Protein AF-W2D1E6-F1 (afdb_monomer)

Solvent-accessible surface area (backbone atoms only — not comparable to full-atom values): 13651 Å² total; per-residue (Å²): 102,53,59,78,74,63,41,36,68,60,39,35,52,53,51,51,52,53,47,52,52,27,58,76,68,66,38,60,70,60,43,56,63,46,60,72,53,46,63,59,41,50,51,52,37,49,55,53,49,54,51,52,50,52,52,51,52,51,51,51,51,49,50,52,52,52,53,50,52,50,52,51,49,52,53,50,52,54,52,50,51,53,53,50,51,51,52,52,50,53,50,50,52,52,50,53,52,51,49,55,52,48,54,52,51,51,52,53,49,50,53,48,51,54,54,46,53,55,51,50,53,50,50,52,52,49,53,52,48,52,51,55,50,52,52,51,52,50,53,51,51,52,52,51,51,52,30,57,75,69,67,39,54,69,60,41,52,50,57,72,70,48,58,61,67,58,55,50,53,51,51,53,49,50,57,47,48,47,51,54,49,40,69,76,38,75,58,48,68,59,60,54,37,69,78,41,57,88,91,68,51,79,74,55,55,100,90,42,89,56,44,74,67,53,48,56,53,50,37,44,74,72,67,41,79,67,53,64,59,78,77,49,78,70,96,75,87,87,84,87,83,129

Secondary structure (DSSP, 8-state):
-TTTTT-HHHHHHHHHHHHHHHHHTT-HHHHHHHHHHHHHHHHHHHHHHHHHHHHHHHHHHHHHHHHHHHHHHHHHHHHHHHHHHHHHHHHHHHHHHHHHHHHHHHHHHHHHHHHHHHHHHHHHHHHHHHHHHHHHHHHHHHHHHHHHHTT-HHHHHHHHH--HHHHHHHHHHHHHHHHHHHHH-TTHHHHHHHTS-GGG-----TT-SS-HHHHHHHHHHTT---HHHHH-----------

Sequence (242 aa):
LLYEDGDIDRAYDYMKCALEDAGACNARARIVEAAEIYPVIDRAYRIRSDRKQRTIVGLLLGSVLLAASLVLSLLHVYRQMQHLRQARRALSDANARLQTANDALSDVNRTLLEANAIKEEYIAQYINRCSVYIDKLDHYRRRLMKLAQSGRTDELLRTVRSTELIADERREFYAEFDRTFLGLFPHFVEEFNALLHPADRITPKADERLTTELRIFALIRLGITDSARALQAPASSRAHFM

Radius of gyration: 59.17 Å; Cα contacts (8 Å, |Δi|>4): 58; chains: 1; bounding box: 103×56×163 Å

InterPro domains:
  IPR045957 SusR, C-terminal domain [PF19904] (112-229)
  IPR060534 SusR, N-terminal domain [PF28559] (1-35)

pLDDT: mean 84.55, std 13.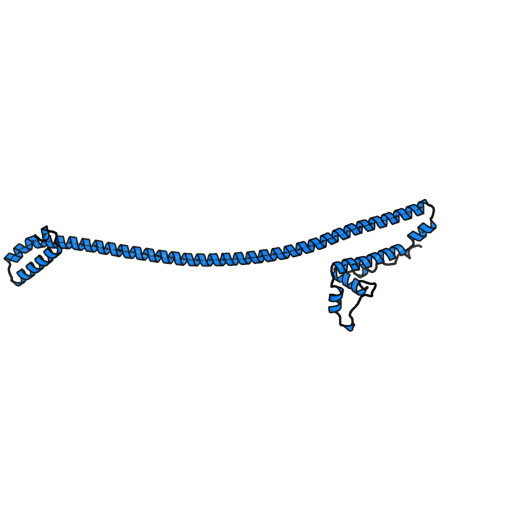75, range [32.69, 97.88]

Mean predicted aligned error: 14.87 Å

Foldseek 3Di:
DCVVVVVLVVVLVVLVVQLVVCVVVVVVVSNVVSVVCNVVSVVVVVVVVVVVVVVVVVVVVVVVVVVVVVVVVVVVVVVVVVVVVVVVVVVVVVVVVVVVVVVVVVVVVVVVVVVVVLVVVVVVVVVVVVVVVVVVVVVVVVVLVVCVVVVVVVVSVVVVPDCVVVVVVVVVVQVVLLVVLCVVVVCLLVVVQVVDDPVPRDDDDPPDSDDPVSSLVSCVVVVNPVSVVVVPPDPDDDPDDD

Organism: NCBI:txid1411915

Structure (mmCIF, N/CA/C/O backbone):
data_AF-W2D1E6-F1
#
_entry.id   AF-W2D1E6-F1
#
loop_
_atom_site.group_PDB
_atom_site.id
_atom_site.type_symbol
_atom_site.label_atom_id
_atom_site.label_alt_id
_atom_site.label_comp_id
_atom_site.label_asym_id
_atom_site.label_entity_id
_atom_site.label_seq_id
_atom_site.pdbx_PDB_ins_code
_atom_site.Cartn_x
_atom_site.Cartn_y
_atom_site.Cartn_z
_atom_site.occupancy
_atom_site.B_iso_or_equiv
_atom_site.auth_seq_id
_atom_site.auth_comp_id
_atom_site.auth_asym_id
_atom_site.auth_atom_id
_atom_site.pdbx_PDB_model_num
ATOM 1 N N . LEU A 1 1 ? 54.214 26.327 -77.764 1.00 65.44 1 LEU A N 1
ATOM 2 C CA . LEU A 1 1 ? 52.974 27.113 -77.584 1.00 65.44 1 LEU A CA 1
ATOM 3 C C . LEU A 1 1 ? 51.966 26.354 -76.723 1.00 65.44 1 LEU A C 1
ATOM 5 O O . LEU A 1 1 ? 52.159 26.392 -75.526 1.00 65.44 1 LEU A O 1
ATOM 9 N N . LEU A 1 2 ? 51.022 25.545 -77.232 1.00 80.75 2 LEU A N 1
ATOM 10 C CA . LEU A 1 2 ? 49.958 24.950 -76.377 1.00 80.75 2 LEU A CA 1
ATOM 11 C C . LEU A 1 2 ? 50.444 24.143 -75.149 1.00 80.75 2 LEU A C 1
ATOM 13 O O . LEU A 1 2 ? 49.866 24.254 -74.072 1.00 80.75 2 LEU A O 1
ATOM 17 N N . TYR A 1 3 ? 51.517 23.355 -75.289 1.00 79.06 3 TYR A N 1
ATOM 18 C CA . TYR A 1 3 ? 52.132 22.634 -74.164 1.00 79.06 3 TYR A CA 1
ATOM 19 C C . TYR A 1 3 ? 52.805 23.577 -73.145 1.00 79.06 3 TYR A C 1
ATOM 21 O O . TYR A 1 3 ? 52.721 23.346 -71.942 1.00 79.06 3 TYR A O 1
ATOM 29 N N . GLU A 1 4 ? 53.439 24.651 -73.621 1.00 80.12 4 GLU A N 1
ATOM 30 C CA . GLU A 1 4 ? 54.112 25.668 -72.794 1.00 80.12 4 GLU A CA 1
ATOM 31 C C . GLU A 1 4 ? 53.100 26.577 -72.083 1.00 80.12 4 GLU A C 1
ATOM 33 O O . GLU A 1 4 ? 53.329 26.976 -70.945 1.00 80.12 4 GLU A O 1
ATOM 38 N N . ASP A 1 5 ? 51.943 26.804 -72.709 1.00 84.56 5 ASP A N 1
ATOM 39 C CA . ASP A 1 5 ? 50.800 27.529 -72.146 1.00 84.56 5 ASP A CA 1
ATOM 40 C C . ASP A 1 5 ? 49.997 26.672 -71.139 1.00 84.56 5 ASP A C 1
ATOM 42 O O . ASP A 1 5 ? 49.017 27.132 -70.553 1.00 84.56 5 ASP A O 1
ATOM 46 N N . GLY A 1 6 ? 50.400 25.411 -70.917 1.00 81.75 6 GLY A N 1
ATOM 47 C CA . GLY A 1 6 ? 49.790 24.493 -69.949 1.00 81.75 6 GLY A CA 1
ATOM 48 C C . GLY A 1 6 ? 48.512 23.790 -70.426 1.00 81.75 6 GLY A C 1
ATOM 49 O O . GLY A 1 6 ? 47.915 23.020 -69.662 1.00 81.75 6 GLY A O 1
ATOM 50 N N . ASP A 1 7 ? 48.100 23.985 -71.683 1.00 89.56 7 ASP A N 1
ATOM 51 C CA . ASP A 1 7 ? 46.945 23.315 -72.298 1.00 89.56 7 ASP A CA 1
ATOM 52 C C . ASP A 1 7 ? 47.332 21.920 -72.828 1.00 89.56 7 ASP A C 1
ATOM 54 O O . ASP A 1 7 ? 47.320 21.624 -74.023 1.00 89.56 7 ASP A O 1
ATOM 58 N N . ILE A 1 8 ? 47.726 21.050 -71.891 1.00 88.38 8 ILE A N 1
ATOM 59 C CA . ILE A 1 8 ? 48.247 19.697 -72.154 1.00 88.38 8 ILE A CA 1
ATOM 60 C C . ILE A 1 8 ? 47.204 18.802 -72.843 1.00 88.38 8 ILE A C 1
ATOM 62 O O . ILE A 1 8 ? 47.574 17.955 -73.651 1.00 88.38 8 ILE A O 1
ATOM 66 N N . ASP A 1 9 ? 45.915 18.991 -72.537 1.00 89.19 9 ASP A N 1
ATOM 67 C CA . ASP A 1 9 ? 44.833 18.148 -73.060 1.00 89.19 9 ASP A CA 1
ATOM 68 C C . ASP A 1 9 ? 44.652 18.418 -74.570 1.00 89.19 9 ASP A C 1
ATOM 70 O O . ASP A 1 9 ? 44.736 17.493 -75.376 1.00 89.19 9 ASP A O 1
ATOM 74 N N . ARG A 1 10 ? 44.560 19.693 -74.984 1.00 89.31 10 ARG A N 1
ATOM 75 C CA . ARG A 1 10 ? 44.492 20.051 -76.413 1.00 89.31 10 ARG A CA 1
ATOM 76 C C . ARG A 1 10 ? 45.797 19.812 -77.161 1.00 89.31 10 ARG A C 1
ATOM 78 O O . ARG A 1 10 ? 45.763 19.415 -78.323 1.00 89.31 10 ARG A O 1
ATOM 85 N N . ALA A 1 11 ? 46.943 20.053 -76.521 1.00 89.44 11 ALA A N 1
ATOM 86 C CA . ALA A 1 11 ? 48.243 19.764 -77.122 1.00 89.44 11 ALA A CA 1
ATOM 87 C C . ALA A 1 11 ? 48.383 18.269 -77.451 1.00 89.44 11 ALA A C 1
ATOM 89 O O . ALA A 1 11 ? 48.887 17.930 -78.519 1.00 89.44 11 ALA A O 1
ATOM 90 N N . TYR A 1 12 ? 47.910 17.387 -76.564 1.00 91.00 12 TYR A N 1
ATOM 91 C CA . TYR A 1 12 ? 47.885 15.946 -76.796 1.00 91.00 12 TYR A CA 1
ATOM 92 C C . TYR A 1 12 ? 46.956 15.567 -77.952 1.00 91.00 12 TYR A C 1
ATOM 94 O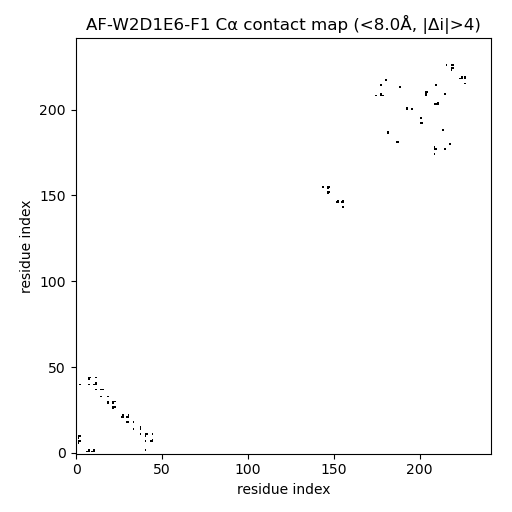 O . TYR A 1 12 ? 47.392 14.879 -78.874 1.00 91.00 12 TYR A O 1
ATOM 102 N N . ASP A 1 13 ? 45.716 16.065 -77.940 1.00 90.69 13 ASP A N 1
ATOM 103 C CA . ASP A 1 13 ? 44.719 15.752 -78.967 1.00 90.69 13 ASP A CA 1
ATOM 104 C C . ASP A 1 13 ? 45.174 16.20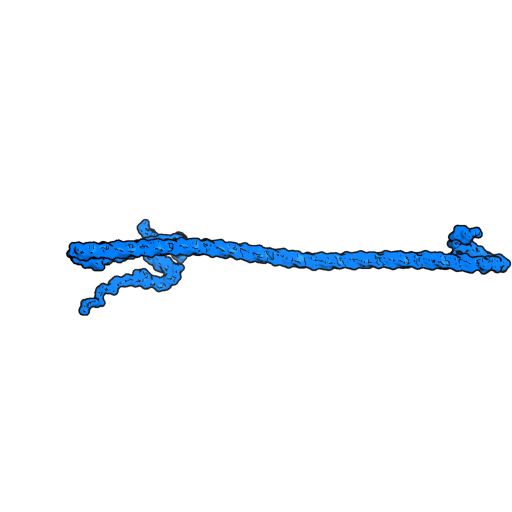4 -80.361 1.00 90.69 13 ASP A C 1
ATOM 106 O O . ASP A 1 13 ? 45.144 15.424 -81.311 1.00 90.69 13 ASP A O 1
ATOM 110 N N . TYR A 1 14 ? 45.673 17.437 -80.491 1.00 89.75 14 TYR A N 1
ATOM 111 C CA . TYR A 1 14 ? 46.156 17.956 -81.772 1.00 89.75 14 TYR A CA 1
ATOM 112 C C . TYR A 1 14 ? 47.403 17.229 -82.264 1.00 89.75 14 TYR A C 1
ATOM 114 O O . TYR A 1 14 ? 47.513 16.957 -83.458 1.00 89.75 14 TYR A O 1
ATOM 122 N N . MET A 1 15 ? 48.328 16.884 -81.364 1.00 88.25 15 MET A N 1
ATOM 123 C CA . MET A 1 15 ? 49.534 16.151 -81.741 1.00 88.25 15 MET A CA 1
ATOM 124 C C . MET A 1 15 ? 49.209 14.721 -82.179 1.00 88.25 15 MET A C 1
ATOM 126 O O . MET A 1 15 ? 49.793 14.221 -83.138 1.00 88.25 15 MET A O 1
ATOM 130 N N . LYS A 1 16 ? 48.250 14.076 -81.511 1.00 88.25 16 LYS A N 1
ATOM 131 C CA . LYS A 1 16 ? 47.754 12.754 -81.886 1.00 88.25 16 LYS A CA 1
ATOM 132 C C . LYS A 1 16 ? 47.083 12.781 -83.262 1.00 88.25 16 LYS A C 1
ATOM 134 O O . LYS A 1 16 ? 47.474 11.995 -84.120 1.00 88.25 16 LYS A O 1
ATOM 139 N N . CYS A 1 17 ? 46.160 13.717 -83.500 1.00 88.69 17 CYS A N 1
ATOM 140 C CA . CYS A 1 17 ? 45.515 13.883 -84.807 1.00 88.69 17 CYS A CA 1
ATOM 141 C C . CYS A 1 17 ? 46.541 14.163 -85.917 1.00 88.69 17 CYS A C 1
ATOM 143 O O . CYS A 1 17 ? 46.518 13.515 -86.957 1.00 88.69 17 CYS A O 1
ATOM 145 N N . ALA A 1 18 ? 47.499 15.066 -85.679 1.00 86.75 18 ALA A N 1
ATOM 146 C CA . ALA A 1 18 ? 48.537 15.388 -86.657 1.00 86.75 18 ALA A CA 1
ATOM 147 C C . ALA A 1 18 ? 49.432 14.180 -86.996 1.00 86.75 18 ALA A C 1
ATOM 149 O O . ALA A 1 18 ? 49.845 14.019 -88.146 1.00 86.75 18 ALA A O 1
ATOM 150 N N . LEU A 1 19 ? 49.728 13.323 -86.013 1.00 86.00 19 LEU A N 1
ATOM 151 C CA . LEU A 1 19 ? 50.505 12.101 -86.221 1.00 86.00 19 LEU A CA 1
ATOM 152 C C . LEU A 1 19 ? 49.707 11.040 -87.002 1.00 86.00 19 LEU A C 1
ATOM 154 O O . LEU A 1 19 ? 50.271 10.375 -87.872 1.00 86.00 19 LEU A O 1
ATOM 158 N N . GLU A 1 20 ? 48.406 10.911 -86.729 1.00 87.31 20 GLU A N 1
ATOM 159 C CA . GLU A 1 20 ? 47.482 10.035 -87.464 1.00 87.31 20 GLU A CA 1
ATOM 160 C C . GLU A 1 20 ? 47.339 10.474 -88.935 1.00 87.31 20 GLU A C 1
ATOM 162 O O . GLU A 1 20 ? 47.511 9.653 -89.842 1.00 87.31 20 GLU A O 1
ATOM 167 N N . ASP A 1 21 ? 47.151 11.772 -89.187 1.00 86.50 21 ASP A N 1
ATOM 168 C CA . ASP A 1 21 ? 47.043 12.352 -90.533 1.00 86.50 21 ASP A CA 1
ATOM 169 C C . ASP A 1 21 ? 48.350 12.224 -91.335 1.00 86.50 21 ASP A C 1
ATOM 171 O O . ASP A 1 21 ? 48.341 11.886 -92.525 1.00 86.50 21 ASP A O 1
ATOM 175 N N . ALA A 1 22 ? 49.502 12.448 -90.690 1.00 85.12 22 ALA A N 1
ATOM 176 C CA . ALA A 1 22 ? 50.813 12.278 -91.317 1.00 85.12 22 ALA A CA 1
ATOM 177 C C . ALA A 1 22 ? 51.098 10.807 -91.670 1.00 85.12 22 ALA A C 1
ATOM 179 O O . ALA A 1 22 ? 51.706 10.531 -92.710 1.00 85.12 22 ALA A O 1
ATOM 180 N N . GLY A 1 23 ? 50.632 9.870 -90.835 1.00 84.44 23 GLY A N 1
ATOM 181 C CA . GLY A 1 23 ? 50.648 8.432 -91.105 1.00 84.44 23 GLY A CA 1
ATOM 182 C C . GLY A 1 23 ? 49.790 8.058 -92.313 1.00 84.44 23 GLY A C 1
ATOM 183 O O . GLY A 1 23 ? 50.273 7.371 -93.214 1.00 84.44 23 GLY A O 1
ATOM 184 N N . ALA A 1 24 ? 48.558 8.571 -92.377 1.00 86.69 24 ALA A N 1
ATOM 185 C CA . ALA A 1 24 ? 47.632 8.339 -93.487 1.00 86.69 24 ALA A CA 1
ATOM 186 C C . ALA A 1 24 ? 48.156 8.892 -94.826 1.00 86.69 24 ALA A C 1
ATOM 188 O O . ALA A 1 24 ? 48.008 8.251 -95.866 1.00 86.69 24 ALA A O 1
ATOM 189 N N . CYS A 1 25 ? 48.833 10.045 -94.799 1.00 83.94 25 CYS A N 1
ATOM 190 C CA . CYS A 1 25 ? 49.447 10.665 -95.978 1.00 83.94 25 CYS A CA 1
ATOM 191 C C . CYS A 1 25 ? 50.867 10.142 -96.299 1.00 83.94 25 CYS A C 1
ATOM 193 O O . CYS A 1 25 ? 51.515 10.659 -97.209 1.00 83.94 25 CYS A O 1
ATOM 195 N N . ASN A 1 26 ? 51.380 9.148 -95.556 1.00 80.69 26 ASN A N 1
ATOM 196 C CA . ASN A 1 26 ? 52.739 8.591 -95.673 1.00 80.69 26 ASN A CA 1
ATOM 197 C C . ASN A 1 26 ? 53.865 9.656 -95.625 1.00 80.69 26 ASN A C 1
ATOM 199 O O . ASN A 1 26 ? 54.928 9.511 -96.239 1.00 80.69 26 ASN A O 1
ATOM 203 N N . ALA A 1 27 ? 53.645 10.742 -94.878 1.00 82.62 27 ALA A N 1
ATOM 204 C CA . ALA A 1 27 ? 54.535 11.897 -94.781 1.00 82.62 27 ALA A CA 1
ATOM 205 C C . ALA A 1 27 ? 55.659 11.658 -93.754 1.00 82.62 27 ALA A C 1
ATOM 207 O O . ALA A 1 27 ? 55.716 12.286 -92.696 1.00 82.62 27 ALA A O 1
ATOM 208 N N . ARG A 1 28 ? 56.581 10.739 -94.072 1.00 76.31 28 ARG A N 1
ATOM 209 C CA . ARG A 1 28 ? 57.624 10.237 -93.150 1.00 76.31 28 ARG A CA 1
ATOM 210 C C . ARG A 1 28 ? 58.446 11.323 -92.445 1.00 76.31 28 ARG A C 1
ATOM 212 O O . ARG A 1 28 ? 58.723 11.177 -91.262 1.00 76.31 28 ARG A O 1
ATOM 219 N N . ALA A 1 29 ? 58.796 12.413 -93.129 1.00 77.31 29 ALA A N 1
ATOM 220 C CA . ALA A 1 29 ? 59.553 13.515 -92.523 1.00 77.31 29 ALA A CA 1
ATOM 221 C C . ALA A 1 29 ? 58.784 14.197 -91.373 1.00 77.31 29 ALA A C 1
ATOM 223 O O . ALA A 1 29 ? 59.355 14.456 -90.319 1.00 77.31 29 ALA A O 1
ATOM 224 N N . ARG A 1 30 ? 57.468 14.399 -91.534 1.00 74.44 30 ARG A N 1
ATOM 225 C CA . ARG A 1 30 ? 56.599 14.999 -90.507 1.00 74.44 30 ARG A CA 1
ATOM 226 C C . ARG A 1 30 ? 56.352 14.062 -89.329 1.00 74.44 30 ARG A C 1
ATOM 228 O O . ARG A 1 30 ? 56.234 14.529 -88.204 1.00 74.44 30 ARG A O 1
ATOM 235 N N . ILE A 1 31 ? 56.327 12.750 -89.574 1.00 78.31 31 ILE A N 1
ATOM 236 C CA . ILE A 1 31 ? 56.244 11.736 -88.513 1.00 78.31 31 ILE A CA 1
ATOM 237 C C . ILE A 1 31 ? 57.507 11.765 -87.644 1.00 78.31 31 ILE A C 1
ATOM 239 O O . ILE A 1 31 ? 57.393 11.707 -86.426 1.00 78.31 31 ILE A O 1
ATOM 243 N N . VAL A 1 32 ? 58.698 11.881 -88.247 1.00 77.62 32 VAL A N 1
ATOM 244 C CA . VAL A 1 32 ? 59.970 11.948 -87.503 1.00 77.62 32 VAL A CA 1
ATOM 245 C C . VAL A 1 32 ? 60.049 13.220 -86.655 1.00 77.62 32 VAL A C 1
ATOM 247 O O . VAL A 1 32 ? 60.337 13.123 -85.468 1.00 77.62 32 VAL A O 1
ATOM 250 N N . GLU A 1 33 ? 59.706 14.383 -87.221 1.00 77.25 33 GLU A N 1
ATOM 251 C CA . GLU A 1 33 ? 59.640 15.652 -86.473 1.00 77.25 33 GLU A CA 1
ATOM 252 C C . GLU A 1 33 ? 58.640 15.577 -85.305 1.00 77.25 33 GLU A C 1
ATOM 254 O O . GLU A 1 33 ? 58.922 16.010 -84.189 1.00 77.25 33 GLU A O 1
ATOM 259 N N . ALA A 1 34 ? 57.464 14.987 -85.537 1.00 76.69 34 ALA A N 1
ATOM 260 C CA . ALA A 1 34 ? 56.440 14.842 -84.510 1.00 76.69 34 ALA A CA 1
ATOM 261 C C . ALA A 1 34 ? 56.828 13.826 -83.416 1.00 76.69 34 ALA A C 1
ATOM 263 O O . ALA A 1 34 ? 56.492 14.014 -82.242 1.00 76.69 34 ALA A O 1
ATOM 264 N N . ALA A 1 35 ? 57.564 12.771 -83.773 1.00 75.75 35 ALA A N 1
ATOM 265 C CA . ALA A 1 35 ? 57.996 11.720 -82.854 1.00 75.75 35 ALA A CA 1
ATOM 266 C C . ALA A 1 35 ? 58.998 12.204 -81.792 1.00 75.75 35 ALA A C 1
ATOM 268 O O . ALA A 1 35 ? 59.095 11.579 -80.736 1.00 75.75 35 ALA A O 1
ATOM 269 N N . GLU A 1 36 ? 59.700 13.317 -82.021 1.00 80.38 36 GLU A N 1
ATOM 270 C CA . GLU A 1 36 ? 60.609 13.899 -81.025 1.00 80.38 36 GLU A CA 1
ATOM 271 C C . GLU A 1 36 ? 59.855 14.577 -79.868 1.00 80.38 36 GLU A C 1
ATOM 273 O O . GLU A 1 36 ? 60.252 14.459 -78.708 1.00 80.38 36 GLU A O 1
ATOM 278 N N . ILE A 1 37 ? 58.737 15.252 -80.156 1.00 81.94 37 ILE A N 1
ATOM 279 C CA . ILE A 1 37 ? 58.009 16.073 -79.170 1.00 81.94 37 ILE A CA 1
ATOM 280 C C . ILE A 1 37 ? 56.828 15.311 -78.548 1.00 81.94 37 ILE A C 1
ATOM 282 O O . ILE A 1 37 ? 56.521 15.489 -77.365 1.00 81.94 37 ILE A O 1
ATOM 286 N N . TYR A 1 38 ? 56.180 14.424 -79.309 1.00 85.69 38 TYR A N 1
ATOM 287 C CA . TYR A 1 38 ? 55.002 13.672 -78.862 1.00 85.69 38 TYR A CA 1
ATOM 288 C C . TYR A 1 38 ? 55.187 12.922 -77.524 1.00 85.69 38 TYR A C 1
ATOM 290 O O . TYR A 1 38 ? 54.302 13.040 -76.672 1.00 85.69 38 TYR A O 1
ATOM 298 N N . PRO A 1 39 ? 56.315 12.226 -77.247 1.00 88.88 39 PRO A N 1
ATOM 299 C CA . PRO A 1 39 ? 56.508 11.514 -75.980 1.00 88.88 39 PRO A CA 1
ATOM 300 C C . PRO A 1 39 ? 56.468 12.422 -74.743 1.00 88.88 39 PRO A C 1
ATOM 302 O O . PRO A 1 39 ? 56.051 11.987 -73.670 1.00 88.88 39 PRO A O 1
ATOM 305 N N . VAL A 1 40 ? 56.883 13.687 -74.874 1.00 88.75 40 VAL A N 1
ATOM 306 C CA . VAL A 1 40 ? 56.853 14.667 -73.776 1.00 88.75 40 VAL A CA 1
ATOM 307 C C . VAL A 1 40 ? 55.410 15.065 -73.460 1.00 88.75 40 VAL A C 1
ATOM 309 O O . VAL A 1 40 ? 55.014 15.072 -72.291 1.00 88.75 40 VAL A O 1
ATOM 312 N N . ILE A 1 41 ? 54.611 15.325 -74.499 1.00 88.62 41 ILE A N 1
ATOM 313 C CA . ILE A 1 41 ? 53.199 15.706 -74.375 1.00 88.62 41 ILE A CA 1
ATOM 314 C C . ILE A 1 41 ? 52.357 14.521 -73.872 1.00 88.62 41 ILE A C 1
ATOM 316 O O . ILE A 1 41 ? 51.592 14.689 -72.922 1.00 88.62 41 ILE A O 1
ATOM 320 N N . ASP A 1 42 ? 52.542 13.312 -74.420 1.00 90.38 42 ASP A N 1
ATOM 321 C CA . ASP A 1 42 ? 51.859 12.086 -73.964 1.00 90.38 42 ASP A CA 1
ATOM 322 C C . ASP A 1 42 ? 52.176 11.786 -72.492 1.00 90.38 42 ASP A C 1
ATOM 324 O O . ASP A 1 42 ? 51.270 11.536 -71.693 1.00 90.38 42 ASP A O 1
ATOM 328 N N . ARG A 1 43 ? 53.445 11.906 -72.078 1.00 90.50 43 ARG A N 1
ATOM 329 C CA . ARG A 1 43 ? 53.837 11.707 -70.676 1.00 90.50 43 ARG A CA 1
ATOM 330 C C . ARG A 1 43 ? 53.181 12.724 -69.745 1.00 90.50 43 ARG A C 1
ATOM 332 O O . ARG A 1 43 ? 52.697 12.347 -68.677 1.00 90.50 43 ARG A O 1
ATOM 339 N N . ALA A 1 44 ? 53.160 14.000 -70.127 1.00 89.88 44 ALA A N 1
ATOM 340 C CA . ALA A 1 44 ? 52.526 15.050 -69.337 1.00 89.88 44 ALA A CA 1
ATOM 341 C C . ALA A 1 44 ? 51.004 14.852 -69.231 1.00 89.88 44 ALA A C 1
ATOM 343 O O . ALA A 1 44 ? 50.443 14.989 -68.138 1.00 89.88 44 ALA A O 1
ATOM 344 N N . TYR A 1 45 ? 50.352 14.458 -70.330 1.00 91.81 45 TYR A N 1
ATOM 345 C CA . TYR A 1 45 ? 48.931 14.118 -70.364 1.00 91.81 45 TYR A CA 1
ATOM 346 C C . TYR A 1 45 ? 48.617 12.934 -69.444 1.00 91.81 45 TYR A C 1
ATOM 348 O O . TYR A 1 45 ? 47.743 13.039 -68.582 1.00 91.81 45 TYR A O 1
ATOM 356 N N . ARG A 1 46 ? 49.390 11.842 -69.531 1.00 91.00 46 ARG A N 1
ATOM 357 C CA . ARG A 1 46 ? 49.236 10.666 -68.657 1.00 91.00 46 ARG A CA 1
ATOM 358 C C . ARG A 1 46 ? 49.392 11.014 -67.181 1.00 91.00 46 ARG A C 1
ATOM 360 O O . ARG A 1 46 ? 48.529 10.659 -66.388 1.00 91.00 46 ARG A O 1
ATOM 367 N N . ILE A 1 47 ? 50.426 11.771 -66.804 1.00 92.25 47 ILE A N 1
ATOM 368 C CA . ILE A 1 47 ? 50.628 12.197 -65.407 1.00 92.25 47 ILE A CA 1
ATOM 369 C C . ILE A 1 47 ? 49.440 13.030 -64.908 1.00 92.25 47 ILE A C 1
ATOM 371 O O . ILE A 1 47 ? 48.989 12.852 -63.772 1.00 92.25 47 ILE A O 1
ATOM 375 N N . ARG A 1 48 ? 48.921 13.952 -65.730 1.00 90.56 48 ARG A N 1
ATOM 376 C CA . ARG A 1 48 ? 47.751 14.769 -65.376 1.00 90.56 48 ARG A CA 1
ATOM 377 C C . ARG A 1 48 ? 46.492 13.913 -65.237 1.00 90.56 48 ARG A C 1
ATOM 379 O O . ARG A 1 48 ? 45.744 14.106 -64.278 1.00 90.56 48 ARG A O 1
ATOM 386 N N . SER A 1 49 ? 46.279 12.982 -66.161 1.00 91.50 49 SER A N 1
ATOM 387 C CA . SER A 1 49 ? 45.150 12.052 -66.157 1.00 91.50 49 SER A CA 1
ATOM 388 C C . SER A 1 49 ? 45.180 11.141 -64.925 1.00 91.50 49 SER A C 1
ATOM 390 O O . SER A 1 49 ? 44.212 11.109 -64.167 1.00 91.50 49 SER A O 1
ATOM 392 N N . ASP A 1 50 ? 46.330 10.538 -64.612 1.00 93.38 50 ASP A N 1
ATOM 393 C CA . ASP A 1 50 ? 46.519 9.699 -63.423 1.00 93.38 50 ASP A CA 1
ATOM 394 C C . ASP A 1 50 ? 46.272 10.476 -62.125 1.00 93.38 50 ASP A C 1
ATOM 396 O O . ASP A 1 50 ? 45.657 9.962 -61.188 1.00 93.38 50 ASP A O 1
ATOM 400 N N . ARG A 1 51 ? 46.724 11.736 -62.050 1.00 92.88 51 ARG A N 1
ATOM 401 C CA . ARG A 1 51 ? 46.444 12.612 -60.901 1.00 92.88 51 ARG A CA 1
ATOM 402 C C . ARG A 1 51 ? 44.949 12.889 -60.761 1.00 92.88 51 ARG A C 1
ATOM 404 O O . ARG A 1 51 ? 44.423 12.728 -59.663 1.00 92.88 51 ARG A O 1
ATOM 411 N N . LYS A 1 52 ? 44.260 13.262 -61.850 1.00 91.81 52 LYS A N 1
ATOM 412 C CA . LYS A 1 52 ? 42.799 13.469 -61.853 1.00 91.81 52 LYS A CA 1
ATOM 413 C C . LYS A 1 52 ? 42.077 12.192 -61.400 1.00 91.81 52 LYS A C 1
ATOM 415 O O . LYS A 1 52 ? 41.227 12.262 -60.515 1.00 91.81 52 LYS A O 1
ATOM 420 N N . GLN A 1 53 ? 42.464 11.033 -61.933 1.00 93.94 53 GLN A N 1
ATOM 421 C CA . GLN A 1 53 ? 41.881 9.737 -61.587 1.00 93.94 53 GLN A CA 1
ATOM 422 C C . GLN A 1 53 ? 42.086 9.393 -60.105 1.00 93.94 53 GLN A C 1
ATOM 424 O O . GLN A 1 53 ? 41.124 9.031 -59.433 1.00 93.94 53 GLN A O 1
ATOM 429 N N . ARG A 1 54 ? 43.295 9.569 -59.554 1.00 94.75 54 ARG A N 1
ATOM 430 C CA . ARG A 1 54 ? 43.565 9.345 -58.120 1.00 94.75 54 ARG A CA 1
ATOM 431 C C . ARG A 1 54 ? 42.748 10.271 -57.223 1.00 94.75 54 ARG A C 1
ATOM 433 O O . ARG A 1 54 ? 42.211 9.806 -56.222 1.00 94.75 54 ARG A O 1
ATOM 440 N N . THR A 1 55 ? 42.617 11.548 -57.584 1.00 94.75 55 THR A N 1
ATOM 441 C CA . THR A 1 55 ? 41.790 12.502 -56.832 1.00 94.75 55 THR A CA 1
ATOM 442 C C . THR A 1 55 ? 40.317 12.101 -56.854 1.00 94.75 55 THR A C 1
ATOM 444 O O . THR A 1 55 ? 39.688 12.067 -55.801 1.00 94.75 55 THR A O 1
ATOM 447 N N . ILE A 1 56 ? 39.767 11.742 -58.020 1.00 94.75 56 ILE A N 1
ATOM 448 C CA . ILE A 1 56 ? 38.368 11.302 -58.144 1.00 94.75 56 ILE A CA 1
ATOM 449 C C . ILE A 1 56 ? 38.131 10.022 -57.340 1.00 94.75 56 ILE A C 1
ATOM 451 O O . ILE A 1 56 ? 37.181 9.959 -56.567 1.00 94.75 56 ILE A O 1
ATOM 455 N N . VAL A 1 57 ? 39.011 9.025 -57.461 1.00 96.12 57 VAL A N 1
ATOM 456 C CA . VAL A 1 57 ? 38.911 7.777 -56.687 1.00 96.12 57 VAL A CA 1
ATOM 457 C C . VAL A 1 57 ? 39.004 8.056 -55.184 1.00 96.12 57 VAL A C 1
ATOM 459 O O . VAL A 1 57 ? 38.215 7.508 -54.420 1.00 96.12 57 VAL A O 1
ATOM 462 N N . GLY A 1 58 ? 39.900 8.947 -54.751 1.00 96.88 58 GLY A N 1
ATOM 463 C CA . GLY A 1 58 ? 40.006 9.362 -53.351 1.00 96.88 58 GLY A CA 1
ATOM 464 C C . GLY A 1 58 ? 38.739 10.046 -52.830 1.00 96.88 58 GLY A C 1
ATOM 465 O O . GLY A 1 58 ? 38.267 9.712 -51.745 1.00 96.88 58 GLY A O 1
ATOM 466 N N . LEU A 1 59 ? 38.146 10.951 -53.617 1.00 96.50 59 LEU A N 1
ATOM 467 C CA . LEU A 1 59 ? 36.883 11.614 -53.275 1.00 96.50 59 LEU A CA 1
ATOM 468 C C . LEU A 1 59 ? 35.710 10.627 -53.213 1.00 96.50 59 LEU A C 1
ATOM 470 O O . LEU A 1 59 ? 34.900 10.712 -52.292 1.00 96.50 59 LEU A O 1
ATOM 474 N N . LEU A 1 60 ? 35.633 9.676 -54.150 1.00 97.00 60 LEU A N 1
ATOM 475 C CA . LEU A 1 60 ? 34.607 8.629 -54.157 1.00 97.00 60 LEU A CA 1
ATOM 476 C C . LEU A 1 60 ? 34.746 7.686 -52.957 1.00 97.00 60 LEU A C 1
ATOM 478 O O . LEU A 1 60 ? 33.756 7.359 -52.310 1.00 97.00 60 LEU A O 1
ATOM 482 N N . LEU A 1 61 ? 35.967 7.275 -52.612 1.00 97.56 61 LEU A N 1
ATOM 483 C CA . LEU A 1 61 ? 36.203 6.474 -51.410 1.00 97.56 61 LEU A CA 1
ATOM 484 C C . LEU A 1 61 ? 35.831 7.255 -50.145 1.00 97.56 61 LEU A C 1
ATOM 486 O O . LEU A 1 61 ? 35.172 6.711 -49.260 1.00 97.56 61 LEU A O 1
ATOM 490 N N . GLY A 1 62 ? 36.187 8.540 -50.080 1.00 97.75 62 GLY A N 1
ATOM 491 C CA . GLY A 1 62 ? 35.798 9.426 -48.986 1.00 97.75 62 GLY A CA 1
ATOM 492 C C . GLY A 1 62 ? 34.280 9.553 -48.839 1.00 97.75 62 GLY A C 1
ATOM 493 O O . GLY A 1 62 ? 33.763 9.435 -47.729 1.00 97.75 62 GLY A O 1
ATOM 494 N N . SER A 1 63 ? 33.548 9.730 -49.943 1.00 97.25 63 SER A N 1
ATOM 495 C CA . SER A 1 63 ? 32.085 9.845 -49.909 1.00 97.25 63 SER A CA 1
ATOM 496 C C . SER A 1 63 ? 31.405 8.539 -49.490 1.00 97.25 63 SER A C 1
ATOM 498 O O . SER A 1 63 ? 30.474 8.578 -48.687 1.00 97.25 63 SER A O 1
ATOM 500 N N . VAL A 1 64 ? 31.904 7.383 -49.942 1.00 97.62 64 VAL A N 1
ATOM 501 C CA . VAL A 1 64 ? 31.414 6.064 -49.508 1.00 97.62 64 VAL A CA 1
ATOM 502 C C . VAL A 1 64 ? 31.667 5.844 -48.016 1.00 97.62 64 VAL A C 1
ATOM 504 O O . VAL A 1 64 ? 30.767 5.393 -47.309 1.00 97.62 64 VAL A O 1
ATOM 507 N N . LEU A 1 65 ? 32.851 6.201 -47.510 1.00 97.62 65 LEU A N 1
ATOM 508 C CA . LEU A 1 65 ? 33.174 6.092 -46.084 1.00 97.62 65 LEU A CA 1
ATOM 509 C C . LEU A 1 65 ? 32.279 6.992 -45.221 1.00 97.62 65 LEU A C 1
ATOM 511 O O . LEU A 1 65 ? 31.781 6.551 -44.184 1.00 97.62 65 LEU A O 1
ATOM 515 N N . LEU A 1 66 ? 32.038 8.231 -45.658 1.00 97.88 66 LEU A N 1
ATOM 516 C CA . LEU A 1 66 ? 31.124 9.154 -44.981 1.00 97.88 66 LEU A CA 1
ATOM 517 C C . LEU A 1 66 ? 29.682 8.633 -44.996 1.00 97.88 66 LEU A C 1
ATOM 519 O O . LEU A 1 66 ? 29.012 8.652 -43.968 1.00 97.88 66 LEU A O 1
ATOM 523 N N . ALA A 1 67 ? 29.207 8.117 -46.130 1.00 97.69 67 ALA A N 1
ATOM 524 C CA . ALA A 1 67 ? 27.878 7.522 -46.217 1.00 97.69 67 ALA A CA 1
ATOM 525 C C . ALA A 1 67 ? 27.745 6.295 -45.295 1.00 97.69 67 ALA A C 1
ATOM 527 O O . ALA A 1 67 ? 26.757 6.166 -44.572 1.00 97.69 67 ALA A O 1
ATOM 528 N N . ALA A 1 68 ? 28.757 5.424 -45.259 1.00 97.69 68 ALA A N 1
ATOM 529 C CA . ALA A 1 68 ? 28.774 4.249 -44.393 1.00 97.69 68 ALA A CA 1
ATOM 530 C C . ALA A 1 68 ? 28.760 4.619 -42.899 1.00 97.69 68 ALA A C 1
ATOM 532 O O . ALA A 1 68 ? 28.023 4.004 -42.124 1.00 97.69 68 ALA A O 1
ATOM 533 N N . SER A 1 69 ? 29.518 5.642 -42.484 1.00 97.69 69 SER A N 1
ATOM 534 C CA . SER A 1 69 ? 29.534 6.098 -41.086 1.00 97.69 69 SER A CA 1
ATOM 535 C C . SER A 1 69 ? 28.199 6.721 -40.659 1.00 97.69 69 SER A C 1
ATOM 537 O O . SER A 1 69 ? 27.733 6.471 -39.542 1.00 97.69 69 SER A O 1
ATOM 539 N N . LEU A 1 70 ? 27.531 7.447 -41.563 1.00 97.56 70 LEU A N 1
ATOM 540 C CA . LEU A 1 70 ? 26.171 7.963 -41.376 1.00 97.56 70 LEU A CA 1
ATOM 541 C C . LEU A 1 70 ? 25.164 6.826 -41.164 1.00 97.56 70 LEU A C 1
ATOM 543 O O . LEU A 1 70 ? 24.418 6.842 -40.183 1.00 97.56 70 LEU A O 1
ATOM 547 N N . VAL A 1 71 ? 25.179 5.808 -42.030 1.00 97.69 71 VAL A N 1
ATOM 548 C CA . VAL A 1 71 ? 24.302 4.631 -41.904 1.00 97.69 71 VAL A CA 1
ATOM 549 C C . VAL A 1 71 ? 24.548 3.901 -40.583 1.00 97.69 71 VAL A C 1
ATOM 551 O O . VAL A 1 71 ? 23.595 3.582 -39.870 1.00 97.69 71 VAL A O 1
ATOM 554 N N . LEU A 1 72 ? 25.810 3.677 -40.210 1.00 97.88 72 LEU A N 1
ATOM 555 C CA . LEU A 1 72 ? 26.157 3.023 -38.949 1.00 97.88 72 LEU A CA 1
ATOM 556 C C . LEU A 1 72 ? 25.654 3.816 -37.734 1.00 97.88 72 LEU A C 1
ATOM 558 O O . LEU A 1 72 ? 25.090 3.232 -36.808 1.00 97.88 72 LEU A O 1
ATOM 562 N N . SER A 1 73 ? 25.802 5.141 -37.758 1.00 97.56 73 SER A N 1
ATOM 563 C CA . SER A 1 73 ? 25.321 6.027 -36.694 1.00 97.56 73 SER A CA 1
ATOM 564 C C . SER A 1 73 ? 23.799 5.967 -36.557 1.00 97.56 73 SER A C 1
ATOM 566 O O . SER A 1 73 ? 23.286 5.822 -35.447 1.00 97.56 73 SER A O 1
ATOM 568 N N . LEU A 1 74 ? 23.063 5.992 -37.675 1.00 97.31 74 LEU A N 1
ATOM 569 C CA . LEU A 1 74 ? 21.604 5.845 -37.673 1.00 97.31 74 LEU A CA 1
ATOM 570 C C . LEU A 1 74 ? 21.168 4.486 -37.107 1.00 97.31 74 LEU A C 1
ATOM 572 O O . LEU A 1 74 ? 20.252 4.431 -36.284 1.00 97.31 74 LEU A O 1
ATOM 576 N N . LEU A 1 75 ? 21.848 3.398 -37.484 1.00 97.31 75 LEU A N 1
ATOM 577 C CA . LEU A 1 75 ? 21.589 2.063 -36.932 1.00 97.31 75 LEU A CA 1
ATOM 578 C C . LEU A 1 75 ? 21.854 2.008 -35.422 1.00 97.31 75 LEU A C 1
ATOM 580 O O . LEU A 1 75 ? 21.081 1.397 -34.681 1.00 97.31 75 LEU A O 1
ATOM 584 N N . HIS A 1 76 ? 22.921 2.658 -34.956 1.00 97.19 76 HIS A N 1
ATOM 585 C CA . HIS A 1 76 ? 23.250 2.732 -33.536 1.00 97.19 76 HIS A CA 1
ATOM 586 C C . HIS A 1 76 ? 22.168 3.484 -32.748 1.00 97.19 76 HIS A C 1
ATOM 588 O O . HIS A 1 76 ? 21.663 2.970 -31.748 1.00 97.19 76 HIS A O 1
ATOM 594 N N . VAL A 1 77 ? 21.740 4.654 -33.238 1.00 96.81 77 VAL A N 1
ATOM 595 C CA . VAL A 1 77 ? 20.654 5.445 -32.634 1.00 96.81 77 VAL A CA 1
ATOM 596 C C . VAL A 1 77 ? 19.342 4.662 -32.622 1.00 96.81 77 VAL A C 1
ATOM 598 O O . VAL A 1 77 ? 18.642 4.656 -31.609 1.00 96.81 77 VAL A O 1
ATOM 601 N N . TYR A 1 78 ? 19.013 3.954 -33.706 1.00 96.44 78 TYR A N 1
ATOM 602 C CA . TYR A 1 78 ? 17.800 3.140 -33.777 1.00 96.44 78 TYR A CA 1
ATOM 603 C C . TYR A 1 78 ? 17.791 2.031 -32.715 1.00 96.44 78 TYR A C 1
ATOM 605 O O . TYR A 1 78 ? 16.815 1.889 -31.972 1.00 96.44 78 TYR A O 1
ATOM 613 N N . ARG A 1 79 ? 18.901 1.293 -32.577 1.00 95.94 79 ARG A N 1
ATOM 614 C CA . ARG A 1 79 ? 19.050 0.265 -31.533 1.00 95.94 79 ARG A CA 1
ATOM 615 C C . ARG A 1 79 ? 18.955 0.863 -30.133 1.00 95.94 79 ARG A C 1
ATOM 617 O O . ARG A 1 79 ? 18.219 0.349 -29.292 1.00 95.94 79 ARG A O 1
ATOM 624 N N . GLN A 1 80 ? 19.642 1.977 -29.888 1.00 96.00 80 GLN A N 1
ATOM 625 C CA . GLN A 1 80 ? 19.616 2.656 -28.593 1.00 96.00 80 GLN A CA 1
ATOM 626 C C . GLN A 1 80 ? 18.205 3.140 -28.229 1.00 96.00 80 GLN A C 1
ATOM 628 O O . GLN A 1 80 ? 17.770 2.979 -27.088 1.00 96.00 80 GLN A O 1
ATOM 633 N N . MET A 1 81 ? 17.453 3.663 -29.199 1.00 95.94 81 MET A N 1
ATOM 634 C CA . MET A 1 81 ? 16.063 4.080 -29.012 1.00 95.94 81 MET A CA 1
ATOM 635 C C . MET A 1 81 ? 15.167 2.900 -28.620 1.00 95.94 81 MET A C 1
ATOM 637 O O . MET A 1 81 ? 14.297 3.038 -27.759 1.00 95.94 81 MET A O 1
ATOM 641 N N . GLN A 1 82 ? 15.379 1.728 -29.223 1.00 95.12 82 GLN A N 1
ATOM 642 C CA . GLN A 1 82 ? 14.626 0.521 -28.889 1.00 95.12 82 GLN A CA 1
ATOM 643 C C . GLN A 1 82 ? 14.903 0.057 -27.451 1.00 95.12 82 GLN A C 1
ATOM 645 O O . GLN A 1 82 ? 13.951 -0.190 -26.705 1.00 95.12 82 GLN A O 1
ATOM 650 N N . HIS A 1 83 ? 16.171 0.030 -27.028 1.00 94.69 83 HIS A N 1
ATOM 651 C CA . HIS A 1 83 ? 16.540 -0.270 -25.639 1.00 94.69 83 HIS A CA 1
ATOM 652 C C . HIS A 1 83 ? 15.957 0.749 -24.654 1.00 94.69 83 HIS A C 1
ATOM 654 O O . HIS A 1 83 ? 15.375 0.370 -23.637 1.00 94.69 83 HIS A O 1
ATOM 660 N N . LEU A 1 84 ? 16.032 2.045 -24.974 1.00 96.00 84 LEU A N 1
ATOM 661 C CA . LEU A 1 84 ? 15.496 3.102 -24.118 1.00 96.00 84 LEU A CA 1
ATOM 662 C C . LEU A 1 84 ? 13.974 2.996 -23.959 1.00 96.00 84 LEU A C 1
ATOM 664 O O . LEU A 1 84 ? 13.447 3.208 -22.868 1.00 96.00 84 LEU A O 1
ATOM 668 N N . ARG A 1 85 ? 13.254 2.634 -25.027 1.00 95.50 85 ARG A N 1
ATOM 669 C CA . ARG A 1 85 ? 11.803 2.399 -24.972 1.00 95.50 85 ARG A CA 1
ATOM 670 C C . ARG A 1 85 ? 11.452 1.232 -24.053 1.00 95.50 85 ARG A C 1
ATOM 672 O O . ARG A 1 85 ? 10.496 1.345 -23.292 1.00 95.50 85 ARG A O 1
ATOM 679 N N . GLN A 1 86 ? 12.211 0.137 -24.100 1.00 95.31 86 GLN A N 1
ATOM 680 C CA . GLN A 1 86 ? 12.006 -1.004 -23.203 1.00 95.31 86 GLN A CA 1
ATOM 681 C C . GLN A 1 86 ? 12.283 -0.625 -21.745 1.00 95.31 86 GLN A C 1
ATOM 683 O O . GLN A 1 86 ? 11.433 -0.863 -20.890 1.00 95.31 86 GLN A O 1
ATOM 688 N N . ALA A 1 87 ? 13.406 0.045 -21.476 1.00 95.25 87 ALA A N 1
ATOM 689 C CA . ALA A 1 87 ? 13.755 0.505 -20.134 1.00 95.25 87 ALA A CA 1
ATOM 690 C C . ALA A 1 87 ? 12.703 1.471 -19.562 1.00 95.25 87 ALA A C 1
ATOM 692 O O . ALA A 1 87 ? 12.277 1.313 -18.422 1.00 95.25 87 ALA A O 1
ATOM 693 N N . ARG A 1 88 ? 12.213 2.428 -20.365 1.00 96.00 88 ARG A N 1
ATOM 694 C CA . ARG A 1 88 ? 11.137 3.346 -19.950 1.00 96.00 88 ARG A CA 1
ATOM 695 C C . ARG A 1 88 ? 9.831 2.621 -19.641 1.00 96.00 88 ARG A C 1
ATOM 697 O O . ARG A 1 88 ? 9.171 2.975 -18.672 1.00 96.00 88 ARG A O 1
ATOM 704 N N . ARG A 1 89 ? 9.454 1.619 -20.443 1.00 96.44 89 ARG A N 1
ATOM 705 C CA . ARG A 1 89 ? 8.258 0.804 -20.175 1.00 96.44 89 ARG A CA 1
ATOM 706 C C . ARG A 1 89 ? 8.401 0.021 -18.874 1.00 96.44 89 ARG A C 1
ATOM 708 O O . ARG A 1 89 ? 7.487 0.064 -18.064 1.00 96.44 89 ARG A O 1
ATOM 715 N N . ALA A 1 90 ? 9.548 -0.621 -18.656 1.00 96.06 90 ALA A N 1
ATOM 716 C CA . ALA A 1 90 ? 9.824 -1.340 -17.415 1.00 96.06 90 ALA A CA 1
ATOM 717 C C . ALA A 1 90 ? 9.794 -0.404 -16.195 1.00 96.06 90 ALA A C 1
ATOM 719 O O . ALA A 1 90 ? 9.194 -0.742 -15.182 1.00 96.06 90 ALA A O 1
ATOM 720 N N . LEU A 1 91 ? 10.373 0.797 -16.312 1.00 96.69 91 LEU A N 1
ATOM 721 C CA . LEU A 1 91 ? 10.337 1.805 -15.252 1.00 96.69 91 LEU A CA 1
ATOM 722 C C . LEU A 1 91 ? 8.908 2.289 -14.970 1.00 96.69 91 LEU A C 1
ATOM 724 O O . LEU A 1 91 ? 8.525 2.420 -13.814 1.00 96.69 91 LEU A O 1
ATOM 728 N N . SER A 1 92 ? 8.114 2.529 -16.016 1.00 97.25 92 SER A N 1
ATOM 729 C CA . SER A 1 92 ? 6.711 2.928 -15.879 1.00 97.25 92 SER A CA 1
ATOM 730 C C . SER A 1 92 ? 5.874 1.843 -15.203 1.00 97.25 92 SER A C 1
ATOM 732 O O . SER A 1 92 ? 5.061 2.166 -14.344 1.00 97.25 92 SER A O 1
ATOM 734 N N . ASP A 1 93 ? 6.070 0.577 -15.574 1.00 97.50 93 ASP A N 1
ATOM 735 C CA . ASP A 1 93 ? 5.369 -0.558 -14.966 1.00 97.50 93 ASP A CA 1
ATOM 736 C C . ASP A 1 93 ? 5.780 -0.739 -13.498 1.00 97.50 93 ASP A C 1
ATOM 738 O O . ASP A 1 93 ? 4.932 -0.865 -12.620 1.00 97.50 93 ASP A O 1
ATOM 742 N N . ALA A 1 94 ? 7.081 -0.654 -13.203 1.00 96.62 94 ALA A N 1
ATOM 743 C CA . ALA A 1 94 ? 7.584 -0.699 -11.835 1.00 96.62 94 ALA A CA 1
ATOM 744 C C . ALA A 1 94 ? 7.010 0.439 -10.977 1.00 96.62 94 ALA A C 1
ATOM 746 O O . ALA A 1 94 ? 6.580 0.194 -9.852 1.00 96.62 94 ALA A O 1
ATOM 747 N N . ASN A 1 95 ? 6.950 1.661 -11.512 1.00 97.81 95 ASN A N 1
ATOM 748 C CA . ASN A 1 95 ? 6.386 2.805 -10.801 1.00 97.81 95 ASN A CA 1
ATOM 749 C C . ASN A 1 95 ? 4.878 2.641 -10.558 1.00 97.81 95 ASN A C 1
ATOM 751 O O . ASN A 1 95 ? 4.403 2.924 -9.464 1.00 97.81 95 ASN A O 1
ATOM 755 N N . ALA A 1 96 ? 4.132 2.122 -11.539 1.00 97.69 96 ALA A N 1
ATOM 756 C CA . ALA A 1 96 ? 2.712 1.820 -11.371 1.00 97.69 96 ALA A CA 1
ATOM 757 C C . ALA A 1 96 ? 2.483 0.788 -10.256 1.00 97.69 96 ALA A C 1
ATOM 759 O O . ALA A 1 96 ? 1.661 1.013 -9.373 1.00 97.69 96 ALA A O 1
ATOM 760 N N . ARG A 1 97 ? 3.268 -0.299 -10.234 1.00 97.19 97 ARG A N 1
ATOM 761 C CA . ARG A 1 97 ? 3.214 -1.304 -9.158 1.00 97.19 97 ARG A CA 1
ATOM 762 C C . ARG A 1 97 ? 3.550 -0.707 -7.793 1.00 97.19 97 ARG A C 1
ATOM 764 O O . ARG A 1 97 ? 2.904 -1.047 -6.807 1.00 97.19 97 ARG A O 1
ATOM 771 N N . LEU A 1 98 ? 4.552 0.171 -7.737 1.00 97.44 98 LEU A N 1
ATOM 772 C CA . LEU A 1 98 ? 4.965 0.835 -6.503 1.00 97.44 98 LEU A CA 1
ATOM 773 C C . LEU A 1 98 ? 3.868 1.768 -5.978 1.00 97.44 98 LEU A C 1
ATOM 775 O O . LEU A 1 98 ? 3.605 1.776 -4.779 1.00 97.44 98 LEU A O 1
ATOM 779 N N . GLN A 1 99 ? 3.186 2.483 -6.875 1.00 97.38 99 GLN A N 1
ATOM 780 C CA . GLN A 1 99 ? 2.040 3.318 -6.530 1.00 97.38 99 GLN A CA 1
ATOM 781 C C . GLN A 1 99 ? 0.890 2.475 -5.971 1.00 97.38 99 GLN A C 1
ATOM 783 O O . GLN A 1 99 ? 0.415 2.758 -4.879 1.00 97.38 99 GLN A O 1
ATOM 788 N N . THR A 1 100 ? 0.512 1.383 -6.645 1.00 97.56 100 THR A N 1
ATOM 789 C CA . THR A 1 100 ? -0.546 0.480 -6.156 1.00 97.56 100 THR A CA 1
ATOM 790 C C . THR A 1 100 ? -0.210 -0.119 -4.789 1.00 97.56 100 THR A C 1
ATOM 792 O O . THR A 1 100 ? -1.078 -0.213 -3.925 1.00 97.56 100 THR A O 1
ATOM 795 N N . ALA A 1 101 ? 1.048 -0.510 -4.567 1.00 96.56 101 ALA A N 1
ATOM 796 C CA . ALA A 1 101 ? 1.491 -1.017 -3.272 1.00 96.56 101 ALA A CA 1
ATOM 797 C C . ALA A 1 101 ? 1.437 0.062 -2.178 1.00 96.56 101 ALA A C 1
ATOM 799 O O . ALA A 1 101 ? 1.052 -0.237 -1.050 1.00 96.56 101 ALA A O 1
ATOM 800 N N . ASN A 1 102 ? 1.796 1.306 -2.505 1.00 97.88 102 ASN A N 1
ATOM 801 C CA . ASN A 1 102 ? 1.712 2.434 -1.580 1.00 97.88 102 ASN A CA 1
ATOM 802 C C . ASN A 1 102 ? 0.255 2.752 -1.215 1.00 97.88 102 ASN A C 1
ATOM 804 O O . ASN A 1 102 ? -0.068 2.876 -0.037 1.00 97.88 102 ASN A O 1
ATOM 808 N N . ASP A 1 103 ? -0.637 2.780 -2.205 1.00 97.44 103 ASP A N 1
ATOM 809 C CA . ASP A 1 103 ? -2.066 3.012 -1.988 1.00 97.44 103 ASP A CA 1
ATOM 810 C C . ASP A 1 103 ? -2.671 1.915 -1.092 1.00 97.44 103 ASP A C 1
ATOM 812 O O . ASP A 1 103 ? -3.362 2.218 -0.119 1.00 97.44 103 ASP A O 1
ATOM 816 N N . ALA A 1 104 ? -2.339 0.642 -1.343 1.00 96.75 104 ALA A N 1
ATOM 817 C CA . ALA A 1 104 ? -2.771 -0.474 -0.500 1.00 96.75 104 ALA A CA 1
ATOM 818 C C . ALA A 1 104 ? -2.216 -0.379 0.932 1.00 96.75 104 ALA A C 1
ATOM 820 O O . ALA A 1 104 ? -2.931 -0.640 1.899 1.00 96.75 104 ALA A O 1
ATOM 821 N N . LEU A 1 105 ? -0.948 0.016 1.087 1.00 96.81 105 LEU A N 1
ATOM 822 C CA . LEU A 1 105 ? -0.335 0.202 2.401 1.00 96.81 105 LEU A CA 1
ATOM 823 C C . LEU A 1 105 ? -0.990 1.359 3.168 1.00 96.81 105 LEU A C 1
ATOM 825 O O . LEU A 1 105 ? -1.200 1.254 4.375 1.00 96.81 105 LEU A O 1
ATOM 829 N N . SER A 1 106 ? -1.331 2.444 2.472 1.00 96.94 106 SER A N 1
ATOM 830 C CA . SER A 1 106 ? -2.048 3.586 3.039 1.00 96.94 106 SER A CA 1
ATOM 831 C C . SER A 1 106 ? -3.437 3.185 3.537 1.00 96.94 106 SER A C 1
ATOM 833 O O . SER A 1 106 ? -3.812 3.551 4.651 1.00 96.94 106 SER A O 1
ATOM 835 N N . ASP A 1 107 ? -4.161 2.374 2.762 1.00 96.00 107 ASP A N 1
ATOM 836 C CA . ASP A 1 107 ? -5.487 1.877 3.131 1.00 96.00 107 ASP A CA 1
ATOM 837 C C . ASP A 1 107 ? -5.436 0.998 4.390 1.00 96.00 107 ASP A C 1
ATOM 839 O O . ASP A 1 107 ? -6.137 1.262 5.367 1.00 96.00 107 ASP A O 1
ATOM 843 N N . VAL A 1 108 ? -4.507 0.034 4.429 1.00 94.38 108 VAL A N 1
ATOM 844 C CA . VAL A 1 108 ? -4.277 -0.811 5.612 1.00 94.38 108 VAL A CA 1
ATOM 845 C C . VAL A 1 108 ? -3.886 0.027 6.829 1.00 94.38 108 VAL A C 1
ATOM 847 O O . VAL A 1 108 ? -4.368 -0.228 7.933 1.00 94.38 108 VAL A O 1
ATOM 850 N N . ASN A 1 109 ? -3.032 1.037 6.653 1.00 96.00 109 ASN A N 1
ATOM 851 C CA . ASN A 1 109 ? -2.630 1.918 7.746 1.00 96.00 109 ASN A CA 1
ATOM 852 C C . ASN A 1 109 ? -3.823 2.726 8.283 1.00 96.00 109 ASN A C 1
ATOM 854 O O . ASN A 1 109 ? -3.987 2.841 9.496 1.00 96.00 109 ASN A O 1
ATOM 858 N N . ARG A 1 110 ? -4.708 3.216 7.405 1.00 94.19 110 ARG A N 1
ATOM 859 C CA . ARG A 1 110 ? -5.951 3.882 7.817 1.00 94.19 110 ARG A CA 1
ATOM 860 C C . ARG A 1 110 ? -6.840 2.945 8.634 1.00 94.19 110 ARG A C 1
ATOM 862 O O . ARG A 1 110 ? -7.239 3.313 9.735 1.00 94.19 110 ARG A O 1
ATOM 869 N N . THR A 1 111 ? -7.077 1.722 8.160 1.00 91.06 111 THR A N 1
ATOM 870 C CA . THR A 1 111 ? -7.863 0.723 8.904 1.00 91.06 111 THR A CA 1
ATOM 871 C C . THR A 1 111 ? -7.228 0.380 10.254 1.00 91.06 111 THR A C 1
ATOM 873 O O . THR A 1 111 ? -7.931 0.221 11.250 1.00 91.06 111 THR A O 1
ATOM 876 N N . LEU A 1 112 ? -5.896 0.288 10.324 1.00 89.81 112 LEU A N 1
ATOM 877 C CA . LEU A 1 112 ? -5.185 0.057 11.583 1.00 89.81 112 LEU A CA 1
ATOM 878 C C . LEU A 1 112 ? -5.329 1.227 12.557 1.00 89.81 112 LEU A C 1
ATOM 880 O O . LEU A 1 112 ? -5.517 0.990 13.748 1.00 89.81 112 LEU A O 1
ATOM 884 N N . LEU A 1 113 ? -5.259 2.470 12.076 1.00 91.19 113 LEU A N 1
ATOM 885 C CA . LEU A 1 113 ? -5.473 3.657 12.904 1.00 91.19 113 LEU A CA 1
ATOM 886 C C . LEU A 1 113 ? -6.895 3.695 13.468 1.00 91.19 113 LEU A C 1
ATOM 888 O O . LEU A 1 113 ? -7.061 3.911 14.665 1.00 91.19 113 LEU A O 1
ATOM 892 N N . GLU A 1 114 ? -7.904 3.415 12.643 1.00 88.12 114 GLU A N 1
ATOM 893 C CA . GLU A 1 114 ? -9.301 3.315 13.081 1.00 88.12 114 GLU A CA 1
ATOM 894 C C . GLU A 1 114 ? -9.482 2.208 14.133 1.00 88.12 114 GLU A C 1
ATOM 896 O O . GLU A 1 114 ? -10.051 2.441 15.201 1.00 88.12 114 GLU A O 1
ATOM 901 N N . ALA A 1 115 ? -8.927 1.016 13.888 1.00 79.38 115 ALA A N 1
ATOM 902 C CA . ALA A 1 115 ? -8.982 -0.092 14.838 1.00 79.38 115 ALA A CA 1
ATOM 903 C C . ALA A 1 115 ? -8.252 0.223 16.155 1.00 79.38 115 ALA A C 1
ATOM 905 O O . ALA A 1 115 ? -8.707 -0.183 17.227 1.00 79.38 115 ALA A O 1
ATOM 906 N N . ASN A 1 116 ? -7.126 0.936 16.094 1.00 77.50 116 ASN A N 1
ATOM 907 C CA . ASN A 1 116 ? -6.390 1.366 17.279 1.00 77.50 116 ASN A CA 1
ATOM 908 C C . ASN A 1 116 ? -7.171 2.409 18.078 1.00 77.50 116 ASN A C 1
ATOM 910 O O . ASN A 1 116 ? -7.240 2.271 19.294 1.00 77.50 116 ASN A O 1
ATOM 914 N N . ALA A 1 117 ? -7.815 3.375 17.420 1.00 82.12 117 ALA A N 1
ATOM 915 C CA . ALA A 1 117 ? -8.660 4.360 18.092 1.00 82.12 117 ALA A CA 1
ATOM 916 C C . ALA A 1 117 ? -9.825 3.691 18.844 1.00 82.12 117 ALA A C 1
ATOM 918 O O . ALA A 1 117 ? -10.076 4.007 20.006 1.00 82.12 117 ALA A O 1
ATOM 919 N N . ILE A 1 118 ? -10.484 2.699 18.229 1.00 81.06 118 ILE A N 1
ATOM 920 C CA . ILE A 1 118 ? -11.541 1.914 18.891 1.00 81.06 118 ILE A CA 1
ATOM 921 C C . ILE A 1 118 ? -10.986 1.161 20.110 1.00 81.06 118 ILE A C 1
ATOM 923 O O . ILE A 1 118 ? -11.607 1.149 21.174 1.00 81.06 118 ILE A O 1
ATOM 927 N N . LYS A 1 119 ? -9.810 0.531 19.978 1.00 74.19 119 LYS A N 1
ATOM 928 C CA . LYS A 1 119 ? -9.160 -0.175 21.094 1.00 74.19 119 LYS A CA 1
ATOM 929 C C . LYS A 1 119 ? -8.764 0.771 22.227 1.00 74.19 119 LYS A C 1
ATOM 931 O O . LYS A 1 119 ? -8.917 0.399 23.386 1.00 74.19 119 LYS A O 1
ATOM 936 N N . GLU A 1 120 ? -8.252 1.955 21.910 1.00 74.06 120 GLU A N 1
ATOM 937 C CA . GLU A 1 120 ? -7.835 2.954 22.895 1.00 74.06 120 GLU A CA 1
ATOM 938 C C . GLU A 1 120 ? -9.031 3.475 23.698 1.00 74.06 120 GLU A C 1
ATOM 940 O O . GLU A 1 120 ? -8.989 3.452 24.928 1.00 74.06 120 GLU A O 1
ATOM 945 N N . GLU A 1 121 ? -10.134 3.814 23.024 1.00 82.38 121 GLU A N 1
ATOM 946 C CA . GLU A 1 121 ? -11.394 4.187 23.680 1.00 82.38 121 GLU A CA 1
ATOM 947 C C . GLU A 1 121 ? -11.914 3.055 24.578 1.00 82.38 121 GLU A C 1
ATOM 949 O O . GLU A 1 121 ? -12.321 3.282 25.720 1.00 82.38 121 GLU A O 1
ATOM 954 N N . TYR A 1 122 ? -11.840 1.805 24.110 1.00 78.75 122 TYR A N 1
ATOM 955 C CA . TYR A 1 122 ? -12.249 0.650 24.908 1.00 78.75 122 TYR A CA 1
ATOM 956 C C . TYR A 1 122 ? -11.381 0.468 26.164 1.00 78.75 122 TYR A C 1
ATOM 958 O O . TYR A 1 122 ? -11.907 0.213 27.249 1.00 78.75 122 TYR A O 1
ATOM 966 N N . ILE A 1 123 ? -10.057 0.626 26.048 1.00 69.00 123 ILE A N 1
ATOM 967 C CA . ILE A 1 123 ? -9.133 0.569 27.192 1.00 69.00 123 ILE A CA 1
ATOM 968 C C . ILE A 1 123 ? -9.431 1.707 28.175 1.00 69.00 123 ILE A C 1
ATOM 970 O O . ILE A 1 123 ? -9.502 1.459 29.380 1.00 69.00 123 ILE A O 1
ATOM 974 N N . ALA A 1 124 ? -9.652 2.929 27.688 1.00 76.31 124 ALA A N 1
ATOM 975 C CA . ALA A 1 124 ? -10.002 4.071 28.528 1.00 76.31 124 ALA A CA 1
ATOM 976 C C . ALA A 1 124 ? -11.319 3.831 29.286 1.00 76.31 124 ALA A C 1
ATOM 978 O O . ALA A 1 124 ? -11.380 4.007 30.507 1.00 76.31 124 ALA A O 1
ATOM 979 N N . GLN A 1 125 ? -12.352 3.340 28.594 1.00 81.56 125 GLN A N 1
ATOM 980 C CA . GLN A 1 125 ? -13.629 2.970 29.202 1.00 81.56 125 GLN A CA 1
ATOM 981 C C . GLN A 1 125 ? -13.462 1.858 30.250 1.00 81.56 125 GLN A C 1
ATOM 983 O O . GLN A 1 125 ? -14.053 1.938 31.330 1.00 81.56 125 GLN A O 1
ATOM 988 N N . TYR A 1 126 ? -12.644 0.841 29.963 1.00 77.88 126 TYR A N 1
ATOM 989 C CA . TYR A 1 126 ? -12.347 -0.243 30.897 1.00 77.88 126 TYR A CA 1
ATOM 990 C C . TYR A 1 126 ? -11.653 0.267 32.166 1.00 77.88 126 TYR A C 1
ATOM 992 O O . TYR A 1 126 ? -12.089 -0.051 33.272 1.00 77.88 126 TYR A O 1
ATOM 1000 N N . ILE A 1 127 ? -10.622 1.105 32.029 1.00 72.94 127 ILE A N 1
ATOM 1001 C CA . ILE A 1 127 ? -9.909 1.701 33.169 1.00 72.94 127 ILE A CA 1
ATOM 1002 C C . ILE A 1 127 ? -10.864 2.544 34.019 1.00 72.94 127 ILE A C 1
ATOM 1004 O O . ILE A 1 127 ? -10.895 2.397 35.243 1.00 72.94 127 ILE A O 1
ATOM 1008 N N . ASN A 1 128 ? -11.691 3.379 33.383 1.00 84.12 128 ASN A N 1
ATOM 1009 C CA . ASN A 1 128 ? -12.689 4.178 34.087 1.00 84.12 128 ASN A CA 1
ATOM 1010 C C . ASN A 1 128 ? -13.680 3.289 34.860 1.00 84.12 128 ASN A C 1
ATOM 1012 O O . ASN A 1 128 ? -14.002 3.562 36.016 1.00 84.12 128 ASN A O 1
ATOM 1016 N N . ARG A 1 129 ? -14.107 2.166 34.267 1.00 81.12 129 ARG A N 1
ATOM 1017 C CA . ARG A 1 129 ? -14.970 1.181 34.933 1.00 81.12 129 ARG A CA 1
ATOM 1018 C C . ARG A 1 129 ? -14.287 0.544 36.142 1.00 81.12 129 ARG A C 1
ATOM 1020 O O . ARG A 1 129 ? -14.920 0.427 37.190 1.00 81.12 129 ARG A O 1
ATOM 1027 N N . CYS A 1 130 ? -13.014 0.164 36.029 1.00 78.44 130 CYS A N 1
ATOM 1028 C CA . CYS A 1 130 ? -12.251 -0.340 37.170 1.00 78.44 130 CYS A CA 1
ATOM 1029 C C . CYS A 1 130 ? -12.210 0.683 38.312 1.00 78.44 130 CYS A C 1
ATOM 1031 O O . CYS A 1 130 ? -12.421 0.296 39.458 1.00 78.44 130 CYS A O 1
ATOM 1033 N N . SER A 1 131 ? -12.018 1.972 38.008 1.00 86.81 131 SER A N 1
ATOM 1034 C CA . SER A 1 131 ? -12.041 3.038 39.019 1.00 86.81 131 SER A CA 1
ATOM 1035 C C . SER A 1 131 ? -13.391 3.111 39.736 1.00 86.81 131 SER A C 1
ATOM 1037 O O . SER A 1 131 ? -13.442 3.020 40.959 1.00 86.81 131 SER A O 1
ATOM 1039 N N . VAL A 1 132 ? -14.494 3.177 38.980 1.00 89.25 132 VAL A N 1
ATOM 1040 C CA . VAL A 1 132 ? -15.853 3.230 39.548 1.00 89.25 132 VAL A CA 1
ATOM 1041 C C . VAL A 1 132 ? -16.142 2.010 40.426 1.00 89.25 132 VAL A C 1
ATOM 1043 O O . VAL A 1 132 ? -16.747 2.133 41.492 1.00 89.25 132 VAL A O 1
ATOM 1046 N N . TYR A 1 133 ? -15.707 0.821 40.006 1.00 88.12 133 TYR A N 1
ATOM 1047 C CA . TYR A 1 133 ? -15.927 -0.399 40.777 1.00 88.12 133 TYR A CA 1
ATOM 1048 C C . TYR A 1 133 ? -15.106 -0.425 42.075 1.00 88.12 133 TYR A C 1
ATOM 1050 O O . TYR A 1 133 ? -15.626 -0.814 43.123 1.00 88.12 133 TYR A O 1
ATOM 1058 N N . ILE A 1 134 ? -13.852 0.040 42.036 1.00 87.00 134 ILE A N 1
ATOM 1059 C CA . ILE A 1 134 ? -13.017 0.206 43.235 1.00 87.00 134 ILE A CA 1
ATOM 1060 C C . ILE A 1 134 ? -13.691 1.168 44.222 1.00 87.00 134 ILE A C 1
ATOM 1062 O O . ILE A 1 134 ? -13.790 0.843 45.408 1.00 87.00 134 ILE A O 1
ATOM 1066 N N . ASP A 1 135 ? -14.225 2.292 43.742 1.00 92.44 135 ASP A N 1
ATOM 1067 C CA . ASP A 1 135 ? -14.922 3.272 44.583 1.00 92.44 135 ASP A CA 1
ATOM 1068 C C . ASP A 1 135 ? -16.188 2.682 45.221 1.00 92.44 135 ASP A C 1
ATOM 1070 O O . ASP A 1 135 ? -16.414 2.838 46.425 1.00 92.44 135 ASP A O 1
ATOM 1074 N N . LYS A 1 136 ? -16.997 1.936 44.455 1.00 89.50 136 LYS A N 1
ATOM 1075 C CA . LYS A 1 136 ? -18.171 1.218 44.984 1.00 89.50 136 LYS A CA 1
ATOM 1076 C C . LYS A 1 136 ? -17.786 0.229 46.087 1.00 89.50 136 LYS A C 1
ATOM 1078 O O . LYS A 1 136 ? -18.436 0.199 47.137 1.00 89.50 136 LYS A O 1
ATOM 1083 N N . LEU A 1 137 ? -16.726 -0.55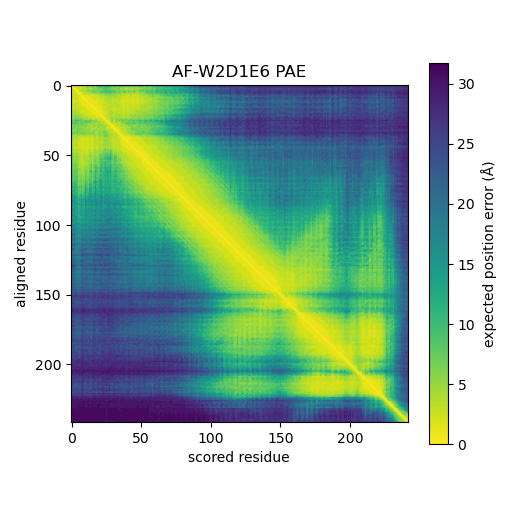7 45.880 1.00 88.94 137 LEU A N 1
ATOM 1084 C CA . LEU A 1 137 ? -16.225 -1.501 46.882 1.00 88.94 137 LEU A CA 1
ATOM 1085 C C . LEU A 1 137 ? -15.720 -0.785 48.140 1.00 88.94 137 LEU A C 1
ATOM 1087 O O . LEU A 1 137 ? -16.016 -1.229 49.254 1.00 88.94 137 LEU A O 1
ATOM 1091 N N . ASP A 1 138 ? -15.009 0.337 47.998 1.00 91.94 138 ASP A N 1
ATOM 1092 C CA . ASP A 1 138 ? -14.543 1.115 49.147 1.00 91.94 138 ASP A CA 1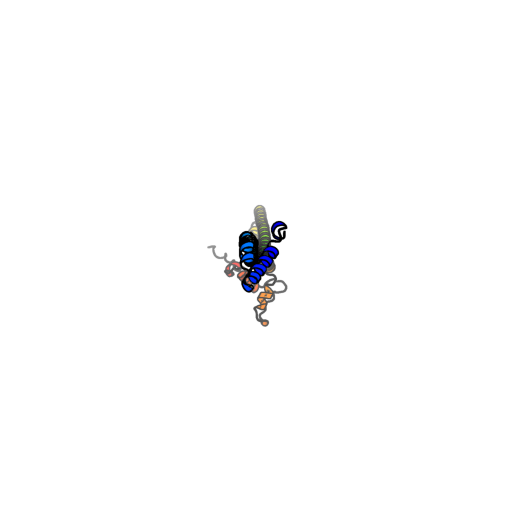
ATOM 1093 C C . ASP A 1 138 ? -15.711 1.755 49.912 1.00 91.94 138 ASP A C 1
ATOM 1095 O O . ASP A 1 138 ? -15.757 1.691 51.145 1.00 91.94 138 ASP A O 1
ATOM 1099 N N . HIS A 1 139 ? -16.716 2.289 49.212 1.00 92.62 139 HIS A N 1
ATOM 1100 C CA . HIS A 1 139 ? -17.946 2.783 49.829 1.00 92.62 139 HIS A CA 1
ATOM 1101 C C . HIS A 1 139 ? -18.687 1.687 50.597 1.00 92.62 139 HIS A C 1
ATOM 1103 O O . HIS A 1 139 ? -19.105 1.911 51.740 1.00 92.62 139 HIS A O 1
ATOM 1109 N N . TYR A 1 140 ? -18.816 0.494 50.012 1.00 90.38 140 TYR A N 1
ATOM 1110 C CA . TYR A 1 140 ? -19.435 -0.649 50.674 1.00 90.38 140 TYR A CA 1
ATOM 1111 C C . TYR A 1 140 ? -18.659 -1.050 51.937 1.00 90.38 140 TYR A C 1
ATOM 1113 O O . TYR A 1 140 ? -19.243 -1.135 53.022 1.00 90.38 140 TYR A O 1
ATOM 1121 N N . ARG A 1 141 ? -17.328 -1.173 51.842 1.00 92.00 141 ARG A N 1
ATOM 1122 C CA . ARG A 1 141 ? -16.436 -1.449 52.979 1.00 92.00 141 ARG A CA 1
ATOM 1123 C C . ARG A 1 141 ? -16.601 -0.416 54.097 1.00 92.00 141 ARG A C 1
ATOM 1125 O O . ARG A 1 141 ? -16.779 -0.794 55.256 1.00 92.00 141 ARG A O 1
ATOM 1132 N N . ARG A 1 142 ? -16.587 0.884 53.773 1.00 93.69 142 ARG A N 1
ATOM 1133 C CA . ARG A 1 142 ? -16.772 1.973 54.753 1.00 93.69 142 ARG A CA 1
ATOM 1134 C C . ARG A 1 142 ? -18.148 1.926 55.413 1.00 93.69 142 ARG A C 1
ATOM 1136 O O . ARG A 1 142 ? -18.247 2.134 56.622 1.00 93.69 142 ARG A O 1
ATOM 1143 N N . ARG A 1 143 ? -19.207 1.627 54.653 1.00 90.94 143 ARG A N 1
ATOM 1144 C CA . ARG A 1 143 ? -20.570 1.482 55.185 1.00 90.94 143 ARG A CA 1
ATOM 1145 C C . ARG A 1 143 ? -20.655 0.341 56.198 1.00 90.94 143 ARG A C 1
ATOM 1147 O O . ARG A 1 143 ? -21.200 0.546 57.282 1.00 90.94 143 ARG A O 1
ATOM 1154 N N . LEU A 1 144 ? -20.089 -0.824 55.876 1.00 91.19 144 LEU A N 1
ATOM 1155 C CA . LEU A 1 144 ? -20.029 -1.961 56.800 1.00 91.19 144 LEU A CA 1
ATOM 1156 C C . LEU A 1 144 ? -19.228 -1.613 58.061 1.00 91.19 144 LEU A C 1
ATOM 1158 O O . LEU A 1 144 ? -19.684 -1.880 59.171 1.00 91.19 144 LEU A O 1
ATOM 1162 N N . MET A 1 145 ? -18.081 -0.946 57.905 1.00 90.81 145 MET A N 1
ATOM 1163 C CA . MET A 1 145 ? -17.245 -0.514 59.029 1.00 90.81 145 MET A CA 1
ATOM 1164 C C . MET A 1 145 ? -17.991 0.448 59.966 1.00 90.81 145 MET A C 1
ATOM 1166 O O . MET A 1 145 ? -17.927 0.289 61.183 1.00 90.81 145 MET A O 1
ATOM 1170 N N . LYS A 1 146 ? -18.765 1.394 59.417 1.00 92.81 146 LYS A N 1
ATOM 1171 C CA . LYS A 1 146 ? -19.593 2.323 60.202 1.00 92.81 146 LYS A CA 1
ATOM 1172 C C . LYS A 1 146 ? -20.698 1.599 60.978 1.00 92.81 146 LYS A C 1
ATOM 1174 O O . LYS A 1 146 ? -20.913 1.902 62.149 1.00 92.81 146 LYS A O 1
ATOM 1179 N N . LEU A 1 147 ? -21.380 0.635 60.351 1.00 91.25 147 LEU A N 1
ATOM 1180 C CA . LEU A 1 147 ? -22.401 -0.180 61.021 1.00 91.25 147 LEU A CA 1
ATOM 1181 C C . LEU A 1 147 ? -21.795 -0.994 62.173 1.00 91.25 147 LEU A C 1
ATOM 1183 O O . LEU A 1 147 ? -22.340 -0.966 63.277 1.00 91.25 147 LEU A O 1
ATOM 1187 N N . ALA A 1 148 ? -20.637 -1.621 61.944 1.00 89.94 148 ALA A N 1
ATOM 1188 C CA . ALA A 1 148 ? -19.910 -2.376 62.962 1.00 89.94 148 ALA A CA 1
ATOM 1189 C C . ALA A 1 148 ? -19.484 -1.498 64.153 1.00 89.94 148 ALA A C 1
ATOM 1191 O O . ALA A 1 148 ? -19.754 -1.850 65.297 1.00 89.94 148 ALA A O 1
ATOM 1192 N N . GLN A 1 149 ? -18.887 -0.328 63.897 1.00 91.75 149 GLN A N 1
ATOM 1193 C CA . GLN A 1 149 ? -18.456 0.604 64.951 1.00 91.75 149 GLN A CA 1
ATOM 1194 C C . GLN A 1 149 ? -19.623 1.174 65.767 1.00 91.75 149 GLN A C 1
ATOM 1196 O O . GLN A 1 149 ? -19.468 1.447 66.951 1.00 91.75 149 GLN A O 1
ATOM 1201 N N . SER A 1 150 ? -20.796 1.341 65.150 1.00 91.88 150 SER A N 1
ATOM 1202 C CA . SER A 1 150 ? -22.001 1.839 65.828 1.00 91.88 150 SER A CA 1
ATOM 1203 C C . SER A 1 150 ? -22.747 0.788 66.664 1.00 91.88 150 SER A C 1
ATOM 1205 O O . SER A 1 150 ? -23.797 1.100 67.217 1.00 91.88 150 SER A O 1
ATOM 1207 N N . GLY A 1 151 ? -22.261 -0.459 66.722 1.00 88.00 151 GLY A N 1
ATOM 1208 C CA . GLY A 1 151 ? -22.926 -1.553 67.442 1.00 88.00 151 GLY A CA 1
ATOM 1209 C C . GLY A 1 151 ? -24.223 -2.054 66.791 1.00 88.00 151 GLY A C 1
ATOM 1210 O O . GLY A 1 151 ? -24.947 -2.834 67.400 1.00 88.00 151 GLY A O 1
ATOM 1211 N N . ARG A 1 152 ? -24.530 -1.642 65.549 1.00 90.06 152 ARG A N 1
ATOM 1212 C CA . ARG A 1 152 ? -25.734 -2.046 64.790 1.00 90.06 152 ARG A CA 1
ATOM 1213 C C . ARG A 1 152 ? -25.542 -3.418 64.131 1.00 90.06 152 ARG A C 1
ATOM 1215 O O . ARG A 1 152 ? -25.608 -3.550 62.908 1.00 90.06 152 ARG A O 1
ATOM 1222 N N . THR A 1 153 ?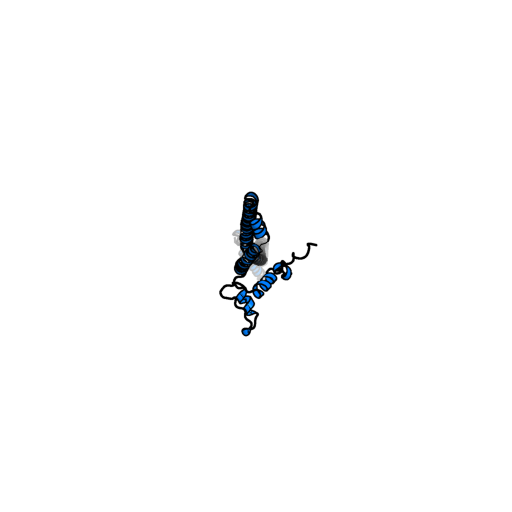 -25.267 -4.442 64.934 1.00 86.75 153 THR A N 1
ATOM 1223 C CA . THR A 1 153 ? -24.926 -5.805 64.483 1.00 86.75 153 THR A CA 1
ATOM 1224 C C . THR A 1 153 ? -26.038 -6.481 63.676 1.00 86.75 153 THR A C 1
ATOM 1226 O O . THR A 1 153 ? -25.737 -7.127 62.672 1.00 86.75 153 THR A O 1
ATOM 1229 N N . ASP A 1 154 ? -27.310 -6.283 64.032 1.00 87.75 154 ASP A N 1
ATOM 1230 C CA . ASP A 1 154 ? -28.441 -6.860 63.286 1.00 87.75 154 ASP A CA 1
ATOM 1231 C C . ASP A 1 154 ? -28.561 -6.291 61.867 1.00 87.75 154 ASP A C 1
ATOM 1233 O O . ASP A 1 154 ? -28.744 -7.025 60.893 1.00 87.75 154 ASP A O 1
ATOM 1237 N N . GLU A 1 155 ? -28.393 -4.978 61.711 1.00 86.75 155 GLU A N 1
ATOM 1238 C CA . GLU A 1 155 ? -28.414 -4.339 60.394 1.00 86.75 155 GLU A CA 1
ATOM 1239 C C . GLU A 1 155 ? -27.187 -4.673 59.550 1.00 86.75 155 GLU A C 1
ATOM 1241 O O . GLU A 1 155 ? -27.303 -4.810 58.328 1.00 86.75 155 GLU A O 1
ATOM 1246 N N . LEU A 1 156 ? -26.022 -4.823 60.184 1.00 88.44 156 LEU A N 1
ATOM 1247 C CA . LEU A 1 156 ? -24.812 -5.295 59.522 1.00 88.44 156 LEU A CA 1
ATOM 1248 C C . LEU A 1 156 ? -25.041 -6.692 58.929 1.00 88.44 156 LEU A C 1
ATOM 1250 O O . LEU A 1 156 ? -24.832 -6.890 57.732 1.00 88.44 156 LEU A O 1
ATOM 1254 N N . LEU A 1 157 ? -25.537 -7.635 59.739 1.00 86.06 157 LEU A N 1
ATOM 1255 C CA . LEU A 1 157 ? -25.850 -8.997 59.299 1.00 86.06 157 LEU A CA 1
ATOM 1256 C C . LEU A 1 157 ? -26.913 -9.011 58.199 1.00 86.06 157 LEU A C 1
ATOM 1258 O O . LEU A 1 157 ? -26.771 -9.756 57.230 1.00 86.06 157 LEU A O 1
ATOM 1262 N N . ARG A 1 158 ? -27.948 -8.170 58.306 1.00 88.00 158 ARG A N 1
ATOM 1263 C CA . ARG A 1 158 ? -28.969 -8.031 57.260 1.00 88.00 158 ARG A CA 1
ATOM 1264 C C . ARG A 1 158 ? -28.377 -7.521 55.947 1.00 88.00 158 ARG A C 1
ATOM 1266 O O . ARG A 1 158 ? -28.710 -8.047 54.892 1.00 88.00 158 ARG A O 1
ATOM 1273 N N . THR A 1 159 ? -27.490 -6.530 56.012 1.00 85.81 159 THR A N 1
ATOM 1274 C CA . THR A 1 159 ? -26.847 -5.937 54.829 1.00 85.81 159 THR A CA 1
ATOM 1275 C C . THR A 1 159 ? -25.938 -6.946 54.132 1.00 85.81 159 THR A C 1
ATOM 1277 O O . THR A 1 159 ? -26.047 -7.125 52.926 1.00 85.81 159 THR A O 1
ATOM 1280 N N . VAL A 1 160 ? -25.097 -7.661 54.887 1.00 85.38 160 VAL A N 1
ATOM 1281 C CA . VAL A 1 160 ? -24.174 -8.672 54.339 1.00 85.38 160 VAL A CA 1
ATOM 1282 C C . VAL A 1 160 ? -24.918 -9.874 53.750 1.00 85.38 160 VAL A C 1
ATOM 1284 O O . VAL A 1 160 ? -24.465 -10.457 52.771 1.00 85.38 160 VAL A O 1
ATOM 1287 N N . ARG A 1 161 ? -26.061 -10.257 54.332 1.00 84.69 161 ARG A N 1
ATOM 1288 C CA . ARG A 1 161 ? -26.890 -11.369 53.837 1.00 84.69 161 ARG A CA 1
ATOM 1289 C C . ARG A 1 161 ? -27.796 -10.986 52.664 1.00 84.69 161 ARG A C 1
ATOM 1291 O O . ARG A 1 161 ? -28.383 -11.885 52.064 1.00 84.69 161 ARG A O 1
ATOM 1298 N N . SER A 1 162 ? -27.958 -9.696 52.364 1.00 83.25 162 SER A N 1
ATOM 1299 C CA . SER A 1 162 ? -28.825 -9.247 51.274 1.00 83.25 162 SER A CA 1
ATOM 1300 C C . SER A 1 162 ? -28.191 -9.539 49.916 1.00 83.25 162 SER A C 1
ATOM 1302 O O . SER A 1 162 ? -27.023 -9.242 49.677 1.00 83.25 162 SER A O 1
ATOM 1304 N N . THR A 1 163 ? -28.991 -10.081 48.999 1.00 81.88 163 THR A N 1
ATOM 1305 C CA . THR A 1 163 ? -28.621 -10.251 47.588 1.00 81.88 163 THR A CA 1
ATOM 1306 C C . THR A 1 163 ? -29.033 -9.059 46.727 1.00 81.88 163 THR A C 1
ATOM 1308 O O . THR A 1 163 ? -28.762 -9.078 45.531 1.00 81.88 163 THR A O 1
ATOM 1311 N N . GLU A 1 164 ? -29.692 -8.036 47.288 1.00 82.19 164 GLU A N 1
ATOM 1312 C CA . GLU A 1 164 ? -30.156 -6.861 46.528 1.00 82.19 164 GLU A CA 1
ATOM 1313 C C . GLU A 1 164 ? -28.999 -6.171 45.811 1.00 82.19 164 GLU A C 1
ATOM 1315 O O . GLU A 1 164 ? -29.089 -5.921 44.617 1.00 82.19 164 GLU A O 1
ATOM 1320 N N . LEU A 1 165 ? -27.869 -5.985 46.500 1.00 78.56 165 LEU A N 1
ATOM 1321 C CA . LEU A 1 165 ? -26.677 -5.385 45.904 1.00 78.56 165 LEU A CA 1
ATOM 1322 C C . LEU A 1 165 ? -26.154 -6.207 44.715 1.00 78.56 165 LEU A C 1
ATOM 1324 O O . LEU A 1 165 ? -25.764 -5.648 43.698 1.00 78.56 165 LEU A O 1
ATOM 1328 N N . ILE A 1 166 ? -26.204 -7.539 44.805 1.00 82.81 166 ILE A N 1
ATOM 1329 C CA . ILE A 1 166 ? -25.807 -8.428 43.702 1.00 82.81 166 ILE A CA 1
ATOM 1330 C C . ILE A 1 166 ? -26.799 -8.314 42.536 1.00 82.81 166 ILE A C 1
ATOM 1332 O O . ILE A 1 166 ? -26.396 -8.317 41.375 1.00 82.81 166 ILE A O 1
ATOM 1336 N N . ALA A 1 167 ? -28.097 -8.221 42.826 1.00 83.06 167 ALA A N 1
ATOM 1337 C CA . ALA A 1 167 ? -29.126 -8.063 41.805 1.00 83.06 167 ALA A CA 1
ATOM 1338 C C . ALA A 1 167 ? -29.009 -6.712 41.077 1.00 83.06 167 ALA A C 1
ATOM 1340 O O . ALA A 1 167 ? -29.185 -6.665 39.858 1.00 83.06 167 ALA A O 1
ATOM 1341 N N . ASP A 1 168 ? -28.680 -5.645 41.803 1.00 85.06 168 ASP A N 1
ATOM 1342 C CA . ASP A 1 168 ? -28.448 -4.306 41.259 1.00 85.06 168 ASP A CA 1
ATOM 1343 C C . ASP A 1 168 ? -27.201 -4.269 40.374 1.00 85.06 168 ASP A C 1
ATOM 1345 O O . ASP A 1 168 ? -27.300 -3.879 39.210 1.00 85.06 168 ASP A O 1
ATOM 1349 N N . GLU A 1 169 ? -26.067 -4.788 40.856 1.00 83.19 169 GLU A N 1
ATOM 1350 C CA . GLU A 1 169 ? -24.835 -4.885 40.061 1.00 83.19 169 GLU A CA 1
ATOM 1351 C C . GLU A 1 169 ? -25.033 -5.738 38.798 1.00 83.19 169 GLU A C 1
ATOM 1353 O O . GLU A 1 169 ? -24.516 -5.409 37.732 1.00 83.19 169 GLU A O 1
ATOM 1358 N N . ARG A 1 170 ? -25.839 -6.806 38.867 1.00 82.25 170 ARG A N 1
ATOM 1359 C CA . ARG A 1 170 ? -26.149 -7.632 37.691 1.00 82.25 170 ARG A CA 1
ATOM 1360 C C . ARG A 1 170 ? -27.005 -6.885 36.664 1.00 82.25 170 ARG A C 1
ATOM 1362 O O . ARG A 1 170 ? -26.791 -7.049 35.464 1.00 82.25 170 ARG A O 1
ATOM 1369 N N . ARG A 1 171 ? -27.973 -6.074 37.106 1.00 85.31 171 ARG A N 1
ATOM 1370 C CA . ARG A 1 171 ? -28.771 -5.228 36.201 1.00 85.31 171 ARG A CA 1
ATOM 1371 C C . ARG A 1 171 ? -27.904 -4.181 35.517 1.00 85.31 171 ARG A C 1
ATOM 1373 O O . ARG A 1 171 ? -28.016 -4.007 34.306 1.00 85.31 171 ARG A O 1
ATOM 1380 N N . GLU A 1 172 ? -27.029 -3.532 36.276 1.00 85.00 172 GLU A N 1
ATOM 1381 C CA . GLU A 1 172 ? -26.098 -2.541 35.744 1.00 85.00 172 GLU A CA 1
ATOM 1382 C C . GLU A 1 172 ? -25.122 -3.176 34.747 1.00 85.00 172 GLU A C 1
ATOM 1384 O O . GLU A 1 172 ? -24.925 -2.641 33.659 1.00 85.00 172 GLU A O 1
ATOM 1389 N N . PHE A 1 173 ? -24.615 -4.377 35.046 1.00 83.94 173 PHE A N 1
ATOM 1390 C CA . PHE A 1 173 ? -23.795 -5.157 34.122 1.00 83.94 173 PHE A CA 1
ATOM 1391 C C . PHE A 1 173 ? -24.503 -5.431 32.789 1.00 83.94 173 PHE A C 1
ATOM 1393 O O . PHE A 1 173 ? -23.901 -5.220 31.739 1.00 83.94 173 PHE A O 1
ATOM 1400 N N . TYR A 1 174 ? -25.766 -5.877 32.799 1.00 82.44 174 TYR A N 1
ATOM 1401 C CA . TYR A 1 174 ? -26.493 -6.145 31.552 1.00 82.44 174 TYR A CA 1
ATOM 1402 C C . TYR A 1 174 ? -26.776 -4.875 30.751 1.00 82.44 174 TYR A C 1
ATOM 1404 O O . TYR A 1 174 ? -26.567 -4.866 29.541 1.00 82.44 174 TYR A O 1
ATOM 1412 N N . ALA A 1 175 ? -27.211 -3.797 31.410 1.00 85.94 175 ALA A N 1
ATOM 1413 C CA . ALA A 1 175 ? -27.454 -2.520 30.741 1.00 85.94 175 ALA A CA 1
ATOM 1414 C C . ALA A 1 175 ? -26.177 -1.984 30.077 1.00 85.94 175 ALA A C 1
ATOM 1416 O O . ALA A 1 175 ? -26.203 -1.449 28.967 1.00 85.94 175 ALA A O 1
ATOM 1417 N N . GLU A 1 176 ? -25.052 -2.166 30.758 1.00 82.38 176 GLU A N 1
ATOM 1418 C CA . GLU A 1 176 ? -23.760 -1.733 30.275 1.00 82.38 176 GLU A CA 1
ATOM 1419 C C . GLU A 1 176 ? -23.217 -2.630 29.160 1.00 82.38 176 GLU A C 1
ATOM 1421 O O 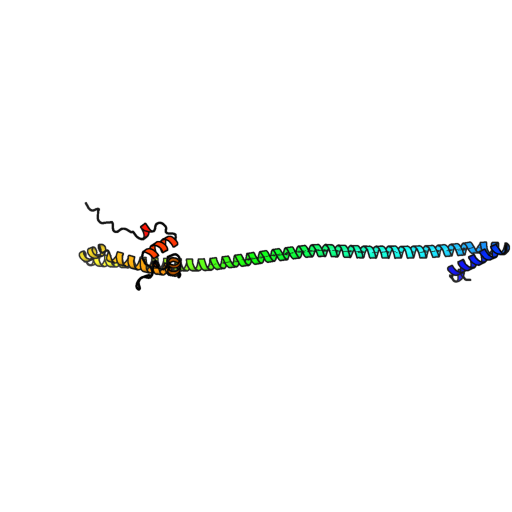. GLU A 1 176 ? -22.712 -2.112 28.167 1.00 82.38 176 GLU A O 1
ATOM 1426 N N . PHE A 1 177 ? -23.369 -3.951 29.279 1.00 84.19 177 PHE A N 1
ATOM 1427 C CA . PHE A 1 177 ? -23.056 -4.892 28.205 1.00 84.19 177 PHE A CA 1
ATOM 1428 C C . PHE A 1 177 ? -23.820 -4.527 26.933 1.00 84.19 177 PHE A C 1
ATOM 1430 O O . PHE A 1 177 ? -23.198 -4.349 25.889 1.00 84.19 177 PHE A O 1
ATOM 1437 N N . ASP A 1 178 ? -25.140 -4.339 27.029 1.00 87.56 178 ASP A N 1
ATOM 1438 C CA . ASP A 1 178 ? -25.976 -3.975 25.886 1.00 87.56 178 ASP A CA 1
ATOM 1439 C C . ASP A 1 178 ? -25.507 -2.655 25.258 1.00 87.56 178 ASP A C 1
ATOM 1441 O O . ASP A 1 178 ? -25.420 -2.537 24.036 1.00 87.56 178 ASP A O 1
ATOM 1445 N N . ARG A 1 179 ? -25.172 -1.655 26.089 1.00 85.69 179 ARG A N 1
ATOM 1446 C CA . ARG A 1 179 ? -24.680 -0.350 25.631 1.00 85.69 179 ARG A CA 1
ATOM 1447 C C . ARG A 1 179 ? -23.338 -0.461 24.912 1.00 85.69 179 ARG A C 1
ATOM 1449 O O . ARG A 1 179 ? -23.213 0.061 23.807 1.00 85.69 179 ARG A O 1
ATOM 1456 N N . THR A 1 180 ? -22.346 -1.104 25.525 1.00 81.25 180 THR A N 1
ATOM 1457 C CA . THR A 1 180 ? -21.006 -1.252 24.945 1.00 81.25 180 THR A CA 1
ATOM 1458 C C . THR A 1 180 ? -21.058 -2.115 23.685 1.00 81.25 180 THR A C 1
ATOM 1460 O O . THR A 1 180 ? -20.467 -1.753 22.671 1.00 81.25 180 THR A O 1
ATOM 1463 N N . PHE A 1 181 ? -21.808 -3.218 23.706 1.00 84.06 181 PHE A N 1
ATOM 1464 C CA . PHE A 1 181 ? -21.921 -4.122 22.567 1.00 84.06 181 PHE A CA 1
ATOM 1465 C C . PHE A 1 181 ? -22.595 -3.457 21.362 1.00 84.06 181 PHE A C 1
ATOM 1467 O O . PHE A 1 181 ? -22.056 -3.525 20.261 1.00 84.06 181 PHE A O 1
ATOM 1474 N N . LEU A 1 182 ? -23.720 -2.761 21.555 1.00 85.44 182 LEU A N 1
ATOM 1475 C CA . LEU A 1 182 ? -24.386 -2.031 20.469 1.00 85.44 182 LEU A CA 1
ATOM 1476 C C . LEU A 1 182 ? -23.582 -0.817 19.989 1.00 85.44 182 LEU A C 1
ATOM 1478 O O . LEU A 1 182 ? -23.715 -0.424 18.837 1.00 85.44 182 LEU A O 1
ATOM 1482 N N . GLY A 1 183 ? -22.723 -0.240 20.834 1.00 81.38 183 GLY A N 1
ATOM 1483 C CA . GLY A 1 183 ? -21.754 0.765 20.394 1.00 81.38 183 GLY A CA 1
ATOM 1484 C C . GLY A 1 183 ? -20.716 0.197 19.420 1.00 81.38 183 GLY A C 1
ATOM 1485 O O . GLY A 1 183 ? -20.346 0.867 18.461 1.00 81.38 183 GLY A O 1
ATOM 1486 N N . LEU A 1 184 ? -20.281 -1.049 19.638 1.00 79.31 184 LEU A N 1
ATOM 1487 C CA . LEU A 1 184 ? -19.333 -1.752 18.765 1.00 79.31 184 LEU A CA 1
ATOM 1488 C C . LEU A 1 184 ? -20.005 -2.364 17.525 1.00 79.31 184 LEU A C 1
ATOM 1490 O O . LEU A 1 184 ? -19.385 -2.440 16.467 1.00 79.31 184 LEU A O 1
ATOM 1494 N N . PHE A 1 185 ? -21.266 -2.786 17.643 1.00 81.50 185 PHE A N 1
ATOM 1495 C CA . PHE A 1 185 ? -22.048 -3.410 16.573 1.00 81.50 185 PHE A CA 1
ATOM 1496 C C . PHE A 1 185 ? -23.431 -2.740 16.432 1.00 81.50 185 PHE A C 1
ATOM 1498 O O . PHE A 1 185 ? -24.442 -3.334 16.819 1.00 81.50 185 PHE A O 1
ATOM 1505 N N . PRO A 1 186 ? -23.510 -1.524 15.854 1.00 84.62 186 PRO A N 1
ATOM 1506 C CA . PRO A 1 186 ? -24.749 -0.735 15.813 1.00 84.62 186 PRO A CA 1
ATOM 1507 C C . PRO A 1 186 ? -25.901 -1.420 15.072 1.00 84.62 186 PRO A C 1
ATOM 1509 O O . PRO A 1 186 ? -27.051 -1.332 15.493 1.00 84.62 186 PRO A O 1
ATOM 1512 N N . HIS A 1 187 ? -25.584 -2.156 14.005 1.00 86.44 187 HIS A N 1
ATOM 1513 C CA . HIS A 1 187 ? -26.559 -2.852 13.159 1.00 86.44 187 HIS A CA 1
ATOM 1514 C C . HIS A 1 187 ? -26.817 -4.302 13.586 1.00 86.44 187 HIS A C 1
ATOM 1516 O O . HIS A 1 187 ? -27.467 -5.052 12.866 1.00 86.44 187 HIS A O 1
ATOM 1522 N N . PHE A 1 188 ? -26.338 -4.726 14.761 1.00 88.56 188 PHE A N 1
ATOM 1523 C CA . PHE A 1 188 ? -26.409 -6.125 15.190 1.00 88.56 188 PHE A CA 1
ATOM 1524 C C . PHE A 1 188 ? -27.822 -6.718 15.133 1.00 88.56 188 PHE A C 1
ATOM 1526 O O . PHE A 1 188 ? -28.003 -7.822 14.624 1.00 88.56 188 PHE A O 1
ATOM 1533 N N . VAL A 1 189 ? -28.821 -5.999 15.655 1.00 89.25 189 VAL A N 1
ATOM 1534 C CA . VAL A 1 189 ? -30.208 -6.489 15.719 1.00 89.25 189 VAL A CA 1
ATOM 1535 C C . VAL A 1 189 ? -30.803 -6.622 14.315 1.00 89.25 189 VAL A C 1
ATOM 1537 O O . VAL A 1 189 ? -31.519 -7.581 14.035 1.00 89.25 189 VAL A O 1
ATOM 1540 N N . GLU A 1 190 ? -30.482 -5.688 13.419 1.00 88.94 190 GLU A N 1
ATOM 1541 C CA . GLU A 1 190 ? -30.931 -5.693 12.024 1.00 88.94 190 GLU A CA 1
ATOM 1542 C C . GLU A 1 190 ? -30.283 -6.841 11.244 1.00 88.94 190 GLU A C 1
ATOM 1544 O O . GLU A 1 190 ? -30.984 -7.627 10.608 1.00 88.94 190 GLU A O 1
ATOM 1549 N N . GLU A 1 191 ? -28.960 -6.986 11.358 1.00 88.56 191 GLU A N 1
ATOM 1550 C CA . GLU A 1 191 ? -28.189 -8.073 10.750 1.00 88.56 191 GLU A CA 1
ATOM 1551 C C . GLU A 1 191 ? -28.660 -9.443 11.244 1.00 88.56 191 GLU A C 1
ATOM 1553 O O . GLU A 1 191 ? -28.817 -10.365 10.448 1.00 88.56 191 GLU A O 1
ATOM 1558 N N . PHE A 1 192 ? -28.931 -9.580 12.544 1.00 89.44 192 PHE A N 1
ATOM 1559 C CA . PHE A 1 192 ? -29.443 -10.819 13.120 1.00 89.44 192 PHE A CA 1
ATOM 1560 C C . PHE A 1 192 ? -30.846 -11.146 12.594 1.00 89.44 192 PHE A C 1
ATOM 1562 O O . PHE A 1 192 ? -31.099 -12.261 12.142 1.00 89.44 192 PHE A O 1
ATOM 1569 N N . ASN A 1 193 ? -31.750 -10.164 12.571 1.00 90.81 193 ASN A N 1
ATOM 1570 C CA . ASN A 1 193 ? -33.107 -10.349 12.055 1.00 90.81 193 ASN A CA 1
ATOM 1571 C C . ASN A 1 193 ? -33.166 -10.591 10.540 1.00 90.81 193 ASN A C 1
ATOM 1573 O O . ASN A 1 193 ? -34.141 -11.170 10.057 1.00 90.81 193 ASN A O 1
ATOM 1577 N N . ALA A 1 194 ? -32.150 -10.170 9.783 1.00 91.50 194 ALA A N 1
ATOM 1578 C CA . ALA A 1 194 ? -32.035 -10.475 8.359 1.00 91.50 194 ALA A CA 1
ATOM 1579 C C . ALA A 1 194 ? -31.765 -11.967 8.091 1.00 91.50 194 ALA A C 1
ATOM 1581 O O . ALA A 1 194 ? -32.085 -12.453 7.007 1.00 91.50 194 ALA A O 1
ATOM 1582 N N . LEU A 1 195 ? -31.225 -12.699 9.074 1.00 88.50 195 LEU A N 1
ATOM 1583 C CA . LEU A 1 195 ? -30.982 -14.144 8.994 1.00 88.50 195 LEU A CA 1
ATOM 1584 C C . LEU A 1 195 ? -32.219 -14.985 9.349 1.00 88.50 195 LEU A C 1
ATOM 1586 O O . LEU A 1 195 ? -32.212 -16.198 9.145 1.00 88.50 195 LEU A O 1
ATOM 1590 N N . LEU A 1 196 ? -33.266 -14.359 9.891 1.00 88.88 196 LEU A N 1
ATOM 1591 C CA . LEU A 1 196 ? -34.478 -15.029 10.353 1.00 88.88 196 LEU A CA 1
ATOM 1592 C C . LEU A 1 196 ? -35.614 -14.896 9.335 1.00 88.88 196 LEU A C 1
ATOM 1594 O O . LEU A 1 196 ? -35.725 -13.900 8.610 1.00 88.88 196 LEU A O 1
ATOM 1598 N N . HIS A 1 197 ? -36.514 -15.882 9.321 1.00 88.81 197 HIS A N 1
ATOM 1599 C CA . HIS A 1 197 ? -37.774 -15.744 8.598 1.00 88.81 197 HIS A CA 1
ATOM 1600 C C . HIS A 1 197 ? -38.573 -14.552 9.156 1.00 88.81 197 HIS A C 1
ATOM 1602 O O . HIS A 1 197 ? -38.506 -14.277 10.354 1.00 88.81 197 HIS A O 1
ATOM 1608 N N . PRO A 1 198 ? -39.371 -13.845 8.330 1.00 87.06 198 PRO A N 1
ATOM 1609 C CA . PRO A 1 198 ? -40.114 -12.665 8.779 1.00 87.06 198 PRO A CA 1
ATOM 1610 C C . PRO A 1 198 ? -41.013 -12.905 10.000 1.00 87.06 198 PRO A C 1
ATOM 1612 O O . PRO A 1 198 ? -41.220 -11.980 10.779 1.00 87.06 198 PRO A O 1
ATOM 1615 N N . ALA A 1 199 ? -41.519 -14.132 10.164 1.00 86.19 199 ALA A N 1
ATOM 1616 C CA . ALA A 1 199 ? -42.352 -14.540 11.294 1.00 86.19 199 ALA A CA 1
ATOM 1617 C C . ALA A 1 199 ? -41.570 -14.727 12.610 1.00 86.19 199 ALA A C 1
ATOM 1619 O O . ALA A 1 199 ? -42.164 -14.614 13.677 1.00 86.19 199 ALA A O 1
ATOM 1620 N N . ASP A 1 200 ? -40.256 -14.959 12.536 1.00 85.31 200 ASP A N 1
ATOM 1621 C CA . ASP A 1 200 ? -39.405 -15.320 13.678 1.00 85.31 200 ASP A CA 1
ATOM 1622 C C . ASP A 1 200 ? -38.500 -14.164 14.139 1.00 85.31 200 ASP A C 1
ATOM 1624 O O . ASP A 1 200 ? -37.636 -14.345 14.996 1.00 85.31 200 ASP A O 1
ATOM 1628 N N . ARG A 1 201 ? -38.663 -12.964 13.566 1.00 87.19 201 ARG A N 1
ATOM 1629 C CA . ARG A 1 201 ? -37.838 -11.794 13.899 1.00 87.19 201 ARG A CA 1
ATOM 1630 C C . ARG A 1 201 ? -38.023 -11.379 15.356 1.00 87.19 201 ARG A C 1
ATOM 1632 O O . ARG A 1 201 ? -39.141 -11.206 15.838 1.00 87.19 201 ARG A O 1
ATOM 1639 N N . ILE A 1 202 ? -36.906 -11.144 16.034 1.00 85.56 202 ILE A N 1
ATOM 1640 C CA . ILE A 1 202 ? -36.868 -10.761 17.443 1.00 85.56 202 ILE A CA 1
ATOM 1641 C C . ILE A 1 202 ? -36.772 -9.242 17.535 1.00 85.56 202 ILE A C 1
ATOM 1643 O O . ILE A 1 202 ? -35.838 -8.627 17.021 1.00 85.56 202 ILE A O 1
ATOM 1647 N N . THR A 1 203 ? -37.729 -8.634 18.232 1.00 80.31 203 THR A N 1
ATOM 1648 C CA . THR A 1 203 ? -37.713 -7.196 18.520 1.00 80.31 203 THR A CA 1
ATOM 1649 C C . THR A 1 203 ? -37.606 -7.007 20.032 1.00 80.31 203 THR A C 1
ATOM 1651 O O . THR A 1 203 ? -38.422 -7.588 20.754 1.00 80.31 203 THR A O 1
ATOM 1654 N N . PRO A 1 204 ? -36.618 -6.246 20.538 1.00 79.81 204 PRO A N 1
ATOM 1655 C CA . PRO A 1 204 ? -36.525 -5.948 21.962 1.00 79.81 204 PRO A CA 1
ATOM 1656 C C . PRO A 1 204 ? -37.799 -5.269 22.485 1.00 79.81 204 PRO A C 1
ATOM 1658 O O . PRO A 1 204 ? -38.475 -4.541 21.753 1.00 79.81 204 PRO A O 1
ATOM 1661 N N . LYS A 1 205 ? -38.135 -5.508 23.757 1.00 76.00 205 LYS A N 1
ATOM 1662 C CA . LYS A 1 205 ? -39.229 -4.795 24.437 1.00 76.00 205 LYS A CA 1
ATOM 1663 C C . LYS A 1 205 ? -38.857 -3.319 24.614 1.00 76.00 205 LYS A C 1
ATOM 1665 O O . LYS A 1 205 ? -37.684 -2.975 24.588 1.00 76.00 205 LYS A O 1
ATOM 1670 N N . ALA A 1 206 ? -39.848 -2.446 24.805 1.00 64.94 206 ALA A N 1
ATOM 1671 C CA . ALA A 1 206 ? -39.652 -0.987 24.831 1.00 64.94 206 ALA A CA 1
ATOM 1672 C C . ALA A 1 206 ? -38.624 -0.490 25.874 1.00 64.94 206 ALA A C 1
ATOM 1674 O O . ALA A 1 206 ? -38.082 0.604 25.739 1.00 64.94 206 ALA A O 1
ATOM 1675 N N . ASP A 1 207 ? -38.369 -1.285 26.908 1.00 70.50 207 ASP A N 1
ATOM 1676 C CA . ASP A 1 207 ? -37.473 -1.037 28.032 1.00 70.50 207 ASP A CA 1
ATOM 1677 C C . ASP A 1 207 ? -36.127 -1.786 27.946 1.00 70.50 207 ASP A C 1
ATOM 1679 O O . ASP A 1 207 ? -35.215 -1.498 28.722 1.00 70.50 207 ASP A O 1
ATOM 1683 N N . GLU A 1 208 ? -35.961 -2.703 26.989 1.00 75.62 208 GLU A N 1
ATOM 1684 C CA . GLU A 1 208 ? -34.748 -3.506 26.815 1.00 75.62 208 GLU A CA 1
ATOM 1685 C C . GLU A 1 208 ? -34.043 -3.173 25.497 1.00 75.62 208 GLU A C 1
ATOM 1687 O O . GLU A 1 208 ? -34.661 -3.057 24.444 1.00 75.62 208 GLU A O 1
ATOM 1692 N N . ARG A 1 209 ? -32.710 -3.054 25.531 1.00 80.25 209 ARG A N 1
ATOM 1693 C CA . ARG A 1 209 ? -31.908 -2.847 24.313 1.00 80.25 209 ARG A CA 1
ATOM 1694 C C . ARG A 1 209 ? -31.620 -4.156 23.582 1.00 80.25 209 ARG A C 1
ATOM 1696 O O . ARG A 1 209 ? -31.582 -4.173 22.356 1.00 80.25 209 ARG A O 1
ATOM 1703 N N . LEU A 1 210 ? -31.429 -5.242 24.330 1.00 87.06 210 LEU A N 1
ATOM 1704 C CA . LEU A 1 210 ? -31.259 -6.601 23.823 1.00 87.06 210 LEU A CA 1
ATOM 1705 C C . LEU A 1 210 ? -32.079 -7.572 24.677 1.00 87.06 210 LEU A C 1
ATOM 1707 O O . LEU A 1 210 ? -32.098 -7.460 25.904 1.00 87.06 210 LEU A O 1
ATOM 1711 N N . THR A 1 211 ? -32.708 -8.556 24.032 1.00 88.12 211 THR A N 1
ATOM 1712 C CA . THR A 1 211 ? -33.317 -9.697 24.729 1.00 88.12 211 THR A CA 1
ATOM 1713 C C . THR A 1 211 ? -32.239 -10.684 25.185 1.00 88.12 211 THR A C 1
ATOM 1715 O O . THR A 1 211 ? -31.082 -10.615 24.761 1.00 88.12 211 THR A O 1
ATOM 1718 N N . THR A 1 212 ? -32.601 -11.645 26.035 1.00 85.06 212 THR A N 1
ATOM 1719 C CA . THR A 1 212 ? -31.675 -12.691 26.501 1.00 85.06 212 THR A CA 1
ATOM 1720 C C . THR A 1 212 ? -31.057 -13.482 25.343 1.00 85.06 212 THR A C 1
ATOM 1722 O O . THR A 1 212 ? -29.855 -13.742 25.352 1.00 85.06 212 THR A O 1
ATOM 1725 N N . GLU A 1 213 ? -31.844 -13.819 24.322 1.00 86.19 213 GLU A N 1
ATOM 1726 C CA . GLU A 1 213 ? -31.392 -14.537 23.126 1.00 86.19 213 GLU A CA 1
ATOM 1727 C C . GLU A 1 213 ? -30.366 -13.710 22.345 1.00 86.19 213 GLU A C 1
ATOM 1729 O O . GLU A 1 213 ? -29.295 -14.208 21.989 1.00 86.19 213 GLU A O 1
ATOM 1734 N N . LEU A 1 214 ? -30.655 -12.418 22.153 1.00 89.12 214 LEU A N 1
ATOM 1735 C CA . LEU A 1 214 ? -29.752 -11.485 21.487 1.00 89.12 214 LEU A CA 1
ATOM 1736 C C . LEU A 1 214 ? -28.438 -11.315 22.263 1.00 89.12 214 LEU A C 1
ATOM 1738 O O . LEU A 1 214 ? -27.376 -11.272 21.646 1.00 89.12 214 LEU A O 1
ATOM 1742 N N . ARG A 1 215 ? -28.476 -11.288 23.603 1.00 87.69 215 ARG A N 1
ATOM 1743 C CA . ARG A 1 215 ? -27.270 -11.232 24.452 1.00 87.69 215 ARG A CA 1
ATOM 1744 C C . ARG A 1 215 ? -26.417 -12.494 24.341 1.00 87.69 215 ARG A C 1
ATOM 1746 O O . ARG A 1 215 ? -25.196 -12.395 24.247 1.00 87.69 215 ARG A O 1
ATOM 1753 N N . ILE A 1 216 ? -27.031 -13.679 24.323 1.00 84.75 216 ILE A N 1
ATOM 1754 C CA . ILE A 1 216 ? -26.302 -14.945 24.133 1.00 84.75 216 ILE A CA 1
ATOM 1755 C C . ILE A 1 216 ? -25.588 -14.935 22.779 1.00 84.75 216 ILE A C 1
ATOM 1757 O O . ILE A 1 216 ? -24.404 -15.264 22.695 1.00 84.75 216 ILE A O 1
ATOM 1761 N N . PHE A 1 217 ? -26.280 -14.504 21.726 1.00 85.56 217 PHE A N 1
ATOM 1762 C CA . PHE A 1 217 ? -25.698 -14.445 20.390 1.00 85.56 217 PHE A CA 1
ATOM 1763 C C . PHE A 1 217 ? -24.616 -13.361 20.268 1.00 85.56 217 PHE A C 1
ATOM 1765 O O . PHE A 1 217 ? -23.588 -13.575 19.625 1.00 85.56 217 PHE A O 1
ATOM 1772 N N . ALA A 1 218 ? -24.796 -12.227 20.949 1.00 85.31 218 ALA A N 1
ATOM 1773 C CA . ALA A 1 218 ? -23.791 -11.178 21.074 1.00 85.31 218 ALA A CA 1
ATOM 1774 C C . ALA A 1 218 ? -22.490 -11.702 21.707 1.00 85.31 218 ALA A C 1
ATOM 1776 O O . ALA A 1 218 ? -21.406 -11.442 21.187 1.00 85.31 218 ALA A O 1
ATOM 1777 N N . LEU A 1 219 ? -22.583 -12.502 22.776 1.00 80.75 219 LEU A N 1
ATOM 1778 C CA . LEU A 1 219 ? -21.419 -13.126 23.419 1.00 80.75 219 LEU A CA 1
ATOM 1779 C C . LEU A 1 219 ? -20.685 -14.092 22.479 1.00 80.75 219 LEU A C 1
ATOM 1781 O O . LEU A 1 219 ? -19.458 -14.051 22.396 1.00 80.75 219 LEU A O 1
ATOM 1785 N N . ILE A 1 220 ? -21.423 -14.904 21.717 1.00 81.19 220 ILE A N 1
ATOM 1786 C CA . ILE A 1 220 ? -20.836 -15.793 20.702 1.00 81.19 220 ILE A CA 1
ATOM 1787 C C . ILE A 1 220 ? -20.110 -14.973 19.625 1.00 81.19 220 ILE A C 1
ATOM 1789 O O . ILE A 1 220 ? -18.988 -15.312 19.252 1.00 81.19 220 ILE A O 1
ATOM 1793 N N . ARG A 1 221 ? -20.703 -13.861 19.165 1.00 80.06 221 ARG A N 1
ATOM 1794 C CA . ARG A 1 221 ? -20.098 -12.951 18.174 1.00 80.06 221 ARG A CA 1
ATOM 1795 C C . ARG A 1 221 ? -18.827 -12.270 18.690 1.00 80.06 221 ARG A C 1
ATOM 1797 O O . ARG A 1 221 ? -17.923 -12.009 17.904 1.00 80.06 221 ARG A O 1
ATOM 1804 N N . LEU A 1 222 ? -18.726 -12.041 19.999 1.00 77.50 222 LEU A N 1
ATOM 1805 C CA . LEU A 1 222 ? -17.501 -11.575 20.661 1.00 77.50 222 LEU A CA 1
ATOM 1806 C C . LEU A 1 222 ? -16.432 -12.675 20.817 1.00 77.50 222 LEU A C 1
ATOM 1808 O O . LEU A 1 222 ? -15.362 -12.409 21.361 1.00 77.50 222 LEU A O 1
ATOM 1812 N N . GLY A 1 223 ? -16.697 -13.904 20.364 1.00 68.69 223 GLY A N 1
ATOM 1813 C CA . GLY A 1 223 ? -15.785 -15.040 20.504 1.00 68.69 223 GLY A CA 1
ATOM 1814 C C . GLY A 1 223 ? -15.826 -15.699 21.884 1.00 68.69 223 GLY A C 1
ATOM 1815 O O . GLY A 1 223 ? -14.980 -16.536 22.192 1.00 68.69 223 GLY A O 1
ATOM 1816 N N . ILE A 1 224 ? -16.808 -15.354 22.721 1.00 72.69 224 ILE A N 1
ATOM 1817 C CA . ILE A 1 224 ? -17.019 -15.979 24.027 1.00 72.69 224 ILE A CA 1
ATOM 1818 C C . ILE A 1 224 ? -17.906 -17.208 23.809 1.00 72.69 224 ILE A C 1
ATOM 1820 O O . ILE A 1 224 ? -19.133 -17.144 23.868 1.00 72.69 224 ILE A O 1
ATOM 1824 N N . THR A 1 225 ? -17.271 -18.342 23.513 1.00 59.62 225 THR A N 1
ATOM 1825 C CA . THR A 1 225 ? -17.960 -19.610 23.218 1.00 59.62 225 THR A CA 1
ATOM 1826 C C . THR A 1 225 ? -18.439 -20.354 24.467 1.00 59.62 225 THR A C 1
ATOM 1828 O O . THR A 1 225 ? -19.312 -21.208 24.361 1.00 59.62 225 THR A O 1
ATOM 1831 N N . ASP A 1 226 ? -17.922 -20.016 25.653 1.00 57.78 226 ASP A N 1
ATOM 1832 C CA . ASP A 1 226 ? -18.367 -20.570 26.943 1.00 57.78 226 ASP A CA 1
ATOM 1833 C C . ASP A 1 226 ? -19.439 -19.665 27.590 1.00 57.78 226 ASP A C 1
ATOM 1835 O O . ASP A 1 226 ? -19.315 -19.170 28.714 1.00 57.78 226 ASP A O 1
ATOM 1839 N N . SER A 1 227 ? -20.495 -19.374 26.824 1.00 50.16 227 SER A N 1
ATOM 1840 C CA . SER A 1 227 ? -21.578 -18.443 27.184 1.00 50.16 227 SER A CA 1
ATOM 1841 C C . SER A 1 227 ? -22.389 -18.889 28.413 1.00 50.16 227 SER A C 1
ATOM 1843 O O . SER A 1 227 ? -22.974 -18.050 29.104 1.00 50.16 227 SER A O 1
ATOM 1845 N N . ALA A 1 228 ? -22.362 -20.184 28.752 1.00 44.75 228 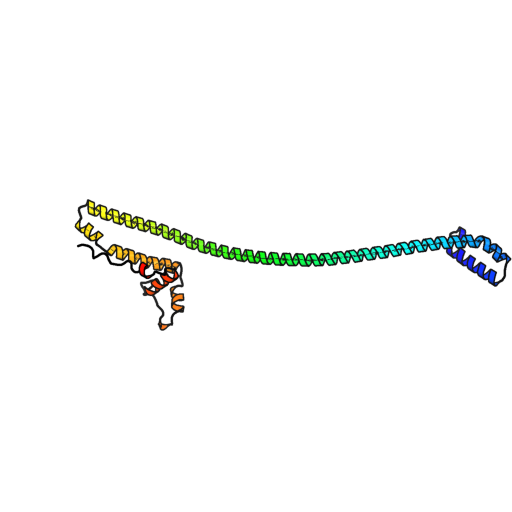ALA A N 1
ATOM 1846 C CA . ALA A 1 228 ? -23.027 -20.741 29.929 1.00 44.75 228 ALA A CA 1
ATOM 1847 C C . ALA A 1 228 ? -22.423 -20.230 31.252 1.00 44.75 228 ALA A C 1
ATOM 1849 O O . ALA A 1 228 ? -23.175 -19.911 32.171 1.00 44.75 228 ALA A O 1
ATOM 1850 N N . ARG A 1 229 ? -21.093 -20.062 31.349 1.00 46.12 229 ARG A N 1
ATOM 1851 C CA . ARG A 1 229 ? -20.428 -19.548 32.568 1.00 46.12 229 ARG A CA 1
ATOM 1852 C C . ARG A 1 229 ? -20.657 -18.060 32.815 1.00 46.12 229 ARG A C 1
ATOM 1854 O O . ARG A 1 229 ? -20.720 -17.641 33.965 1.00 46.12 229 ARG A O 1
ATOM 1861 N N . ALA A 1 230 ? -20.782 -17.263 31.756 1.00 47.53 230 ALA A N 1
ATOM 1862 C CA . ALA A 1 230 ? -20.973 -15.817 31.875 1.00 47.53 230 ALA A CA 1
ATOM 1863 C C . ALA A 1 230 ? -22.405 -15.437 32.307 1.00 47.53 230 ALA A C 1
ATOM 1865 O O . ALA A 1 230 ? -22.588 -14.434 32.994 1.00 47.53 230 ALA A O 1
ATOM 1866 N N . LEU A 1 231 ? -23.415 -16.243 31.946 1.00 44.88 231 LEU A N 1
ATOM 1867 C CA . LEU A 1 231 ? -24.806 -16.055 32.390 1.00 44.88 231 LEU A CA 1
ATOM 1868 C C . LEU A 1 231 ? -25.169 -16.838 33.665 1.00 44.88 231 LEU A C 1
ATOM 1870 O O . LEU A 1 231 ? -26.107 -16.445 34.358 1.00 44.88 231 LEU A O 1
ATOM 1874 N N . GLN A 1 232 ? -24.438 -17.907 34.002 1.00 45.72 232 GLN A N 1
ATOM 1875 C CA . GLN A 1 232 ? -24.592 -18.668 35.246 1.00 45.72 232 GLN A CA 1
ATOM 1876 C C . GLN A 1 232 ? -23.374 -18.463 36.159 1.00 45.72 232 GLN A C 1
ATOM 1878 O O . GLN A 1 232 ? -22.532 -19.345 36.286 1.00 45.72 232 GLN A O 1
ATOM 1883 N N . ALA A 1 233 ? -23.288 -17.331 36.859 1.00 37.03 233 ALA A N 1
ATOM 1884 C CA . ALA A 1 233 ? -22.622 -17.326 38.164 1.00 37.03 233 ALA A CA 1
ATOM 1885 C C . ALA A 1 233 ? -23.671 -17.818 39.180 1.00 37.03 233 ALA A C 1
ATOM 1887 O O . ALA A 1 233 ? -24.620 -17.083 39.474 1.00 37.03 233 ALA A O 1
ATOM 1888 N N . PRO A 1 234 ? -23.614 -19.088 39.622 1.00 41.47 234 PRO A N 1
ATOM 1889 C CA . PRO A 1 234 ? -24.769 -19.747 40.199 1.00 41.47 234 PRO A CA 1
ATOM 1890 C C . PRO A 1 234 ? -25.043 -19.272 41.622 1.00 41.47 234 PRO A C 1
ATOM 1892 O O . PRO A 1 234 ? -24.155 -19.105 42.457 1.00 41.47 234 PRO A O 1
ATOM 1895 N N . ALA A 1 235 ? -26.337 -19.151 41.890 1.00 40.50 235 ALA A N 1
ATOM 1896 C CA . ALA A 1 235 ? -26.979 -19.031 43.186 1.00 40.50 235 ALA A CA 1
ATOM 1897 C C . ALA A 1 235 ? -26.790 -20.285 44.076 1.00 40.50 235 ALA A C 1
ATOM 1899 O O . ALA A 1 235 ? -27.750 -20.795 44.649 1.00 40.50 235 ALA A O 1
ATOM 1900 N N . SER A 1 236 ? -25.564 -20.79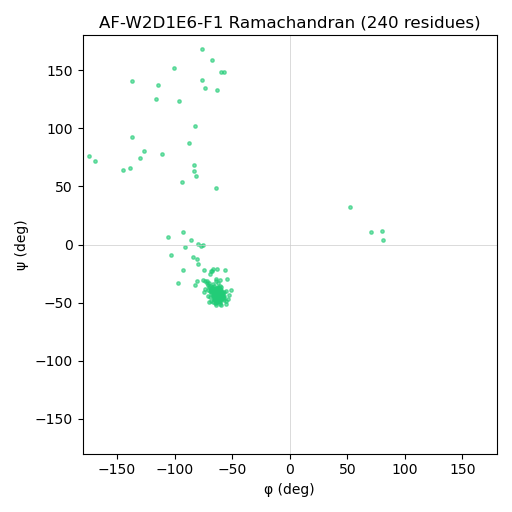7 44.218 1.00 42.44 236 SER A N 1
ATOM 1901 C CA . SER A 1 236 ? -25.256 -21.982 45.026 1.00 42.44 236 SER A CA 1
ATOM 1902 C C . SER A 1 236 ? -24.152 -21.699 46.046 1.00 42.44 236 SER A C 1
ATOM 1904 O O . SER A 1 236 ? -22.996 -22.067 45.865 1.00 42.44 236 SER A O 1
ATOM 1906 N N . SER A 1 237 ? -24.525 -21.070 47.159 1.00 35.19 237 SER A N 1
ATOM 1907 C CA . SER A 1 237 ? -23.833 -21.271 48.438 1.00 35.19 237 SER A CA 1
ATOM 1908 C C . SER A 1 237 ? -24.844 -21.201 49.583 1.00 35.19 237 SER A C 1
ATOM 1910 O O . SER A 1 237 ? -24.879 -20.289 50.404 1.00 35.19 237 SER A O 1
ATOM 1912 N N . ARG A 1 238 ? -25.766 -22.168 49.573 1.00 39.34 238 ARG A N 1
ATOM 1913 C CA . ARG A 1 238 ? -26.628 -22.532 50.704 1.00 39.34 238 ARG A CA 1
ATOM 1914 C C . ARG A 1 238 ? -26.717 -24.054 50.765 1.00 39.34 238 ARG A C 1
ATOM 1916 O O . ARG A 1 238 ? -27.756 -24.631 50.494 1.00 39.34 238 ARG A O 1
ATOM 1923 N N . ALA A 1 239 ? -25.589 -24.687 51.059 1.00 41.59 239 ALA A N 1
ATOM 1924 C CA . ALA A 1 239 ? -25.512 -26.043 51.599 1.00 41.59 239 ALA A CA 1
ATOM 1925 C C . ALA A 1 239 ? -24.044 -26.335 51.926 1.00 41.59 239 ALA A C 1
ATOM 1927 O O . ALA A 1 239 ? -23.369 -26.978 51.142 1.00 41.59 239 ALA A O 1
ATOM 1928 N N . HIS A 1 240 ? -23.530 -25.779 53.023 1.00 34.44 240 HIS A N 1
ATOM 1929 C CA . HIS A 1 240 ? -22.428 -26.362 53.802 1.00 34.44 240 HIS A CA 1
ATOM 1930 C C . HIS A 1 240 ? -22.315 -25.588 55.123 1.00 34.44 240 HIS A C 1
ATOM 1932 O O . HIS A 1 240 ? -21.435 -24.764 55.333 1.00 34.44 240 HIS A O 1
ATOM 1938 N N . PHE A 1 241 ? -23.301 -25.827 55.983 1.00 32.69 241 PHE A N 1
ATOM 1939 C CA . PHE A 1 241 ? -23.158 -25.768 57.434 1.00 32.69 241 PHE A CA 1
ATOM 1940 C C . PHE A 1 241 ? -23.913 -26.991 57.958 1.00 32.69 241 PHE A C 1
ATOM 1942 O O . PHE A 1 241 ? -25.136 -26.972 58.088 1.00 32.69 241 PHE A O 1
ATOM 1949 N N . MET A 1 242 ? -23.168 -28.079 58.128 1.00 36.09 242 MET A N 1
ATOM 1950 C CA . MET A 1 242 ? -23.304 -28.959 59.284 1.00 36.09 242 MET A CA 1
ATOM 1951 C C . MET A 1 242 ? -22.044 -28.767 60.114 1.00 36.09 242 MET A C 1
ATOM 1953 O O . MET A 1 242 ? -20.976 -28.605 59.479 1.00 36.09 242 MET A O 1
#